Protein AF-A0A0G4ETQ2-F1 (afdb_monomer)

Solvent-accessible surface area (backbone atoms only — not comparable to full-atom values): 20042 Å² total; per-residue (Å²): 111,69,65,61,53,55,48,40,73,75,41,56,64,68,49,66,46,63,57,74,56,34,36,57,52,33,53,61,13,52,66,24,46,88,88,46,83,62,90,69,52,62,70,54,50,49,54,51,51,50,54,39,46,79,56,68,40,66,65,76,47,50,24,79,56,36,40,27,23,51,32,38,6,26,63,19,62,21,38,62,51,36,49,48,44,54,63,67,55,89,48,57,63,68,53,46,48,46,21,69,74,78,68,34,27,22,53,44,41,30,38,51,51,33,58,76,66,65,57,71,79,85,50,63,41,54,44,48,36,48,41,30,40,34,68,78,70,90,66,77,89,62,61,92,83,53,72,58,63,89,87,58,50,87,91,38,85,65,31,65,73,26,45,62,41,46,50,51,37,52,52,50,55,41,53,47,47,27,50,52,56,54,49,46,62,56,54,54,52,47,22,48,49,58,50,44,42,64,43,55,52,45,14,65,62,42,20,86,73,47,98,56,54,88,83,50,17,50,38,54,16,34,49,57,26,44,78,71,57,61,62,67,66,29,54,48,46,39,47,65,59,43,34,58,24,65,58,28,70,43,39,53,49,40,51,53,48,45,54,50,48,52,56,50,48,52,70,39,62,29,71,63,52,42,52,31,56,79,44,76,57,97,89,40,84,42,70,46,48,46,54,66,33,24,34,66,45,67,95,91,49,76,60,50,68,34,41,66,66,40,56,44,44,33,33,46,52,53,52,24,60,75,72,72,37,66,86,71,65,77,88,61,69,73,93,50,79,66,71,87,36,65,77,59,53,85,42,33,23,27,66,46,99,86,73,46,84,42,71,65,81,48,121

Foldseek 3Di:
DVVVVVVCVVPLVQLVDDDQQHGVLLVLLLQAALPDDDPDDLVRLLVVVVVSVVSPDDQLTAGNQGAGSLLSNLLSLPLSSVLNSLLPPDAPCSLQRAGNNPRHGSLRNNLLSCLLVVPDDPRSSNLLSLLSVHALDPQDPADPPFDFDPPDDSPDPCVCVTSVNSVSSLVNSLVSNLVSLQCVVVLLVVLLCVLCVQLQVQLVVQLVVDPDDNVQSQQVSLQVSLVVRDLVVSLCSLCVSSSSNVNDLLSVQSSLLSSQLSVVSSVDSHPCQQQADFDQDLNDTDTDGHQFKWFDDPPPDDTDTHDSLLSSLLSSVVVCVVRVRDDNQSPPPSVDDNPSSDDDLQRMFGQDPVRDTDHSPSD

pLDDT: mean 89.52, std 7.43, range [56.09, 97.19]

Sequence (363 aa):
MQIYRRILEKDRTLAMETSFGSNLAHQAARGGSLYETSVYSQSFINSYMTLLVDNGVDIAATDEIGETPLYCAALYRFPKVVDFLARHLTSADDINRASLYHNETPLGVAVSEAVYHEWEPPNPTIRTLLMAGADVPLLPTVDDDAEDDPHVDAGDDRYLRQPSALRRQRQLVLSEYREVLNDLPKPAMAALNAALAPHRSLAALLTPRLAVGPQEAPFFGWRIASYLFDTEAVNRTITDTLLPFRHTDMARRVCTAIEHFVKSALEASSNREVVGPMANVGGQMVRVPLQCFAVRGQEGGQPRLLGVREVVHKARLDEAARHGVEGVVKGFDDHLGNEDCQFEWQHLGYINKQGQFESLGIN

Nearest PDB structures (foldseek):
  6moj-assembly1_A-2  TM=8.396E-01  e=4.923E-03  synthetic construct
  5vhh-assembly1_G  TM=4.732E-01  e=3.251E-03  Homo sapiens
  9dp8-assembly1_A  TM=5.562E-01  e=1.633E-02  Homo sapiens
  8csl-assembly1_A  TM=3.260E-01  e=6.799E-03  Homo sapiens

InterPro domains:
  IPR002110 Ankyrin repeat [PF13637] (51-85)
  IPR036770 Ankyrin repeat-containing domain superfamily [G3DSA:1.25.40.20] (1-148)
  IPR036770 Ankyrin repeat-containing domain superfamily [SSF48403] (6-140)

Structure (mmCIF, N/CA/C/O backbone):
data_AF-A0A0G4ETQ2-F1
#
_entry.id   AF-A0A0G4ETQ2-F1
#
loop_
_atom_site.group_PDB
_atom_site.id
_atom_site.type_symbol
_atom_site.label_atom_id
_atom_site.label_alt_id
_atom_site.label_comp_id
_atom_site.label_asym_id
_atom_site.label_entity_id
_atom_site.label_seq_id
_atom_site.pdbx_PDB_ins_code
_atom_site.Cartn_x
_atom_site.Cartn_y
_atom_site.Cartn_z
_atom_site.occupancy
_atom_site.B_iso_or_equiv
_atom_site.auth_seq_id
_atom_site.auth_comp_id
_atom_site.auth_asym_id
_atom_site.auth_atom_id
_atom_site.pdbx_PDB_model_num
ATOM 1 N N . MET A 1 1 ? -9.184 16.493 -20.225 1.00 89.75 1 MET A N 1
ATOM 2 C CA . MET A 1 1 ? -10.017 15.267 -20.190 1.00 89.75 1 MET A CA 1
ATOM 3 C C . MET A 1 1 ? -11.156 15.236 -21.204 1.00 89.75 1 MET A C 1
ATOM 5 O O . MET A 1 1 ? -11.274 14.224 -21.877 1.00 89.75 1 MET A O 1
ATOM 9 N N . GLN A 1 2 ? -11.979 16.284 -21.356 1.00 88.56 2 GLN A N 1
ATOM 10 C CA . GLN A 1 2 ? -13.117 16.264 -22.301 1.00 88.56 2 GLN A CA 1
ATOM 11 C C . GLN A 1 2 ? -12.721 15.963 -23.757 1.00 88.56 2 GLN A C 1
ATOM 13 O O . GLN A 1 2 ? -13.447 15.260 -24.447 1.00 88.56 2 GLN A O 1
ATOM 18 N N . ILE A 1 3 ? -11.555 16.445 -24.200 1.00 91.50 3 ILE A N 1
ATOM 19 C CA . ILE A 1 3 ? -11.037 16.178 -25.549 1.00 91.50 3 ILE A CA 1
ATOM 20 C C . ILE A 1 3 ? -10.848 14.670 -25.774 1.00 91.50 3 ILE A C 1
ATOM 22 O O . ILE A 1 3 ? -11.406 14.137 -26.723 1.00 91.50 3 ILE A O 1
ATOM 26 N N . TYR A 1 4 ? -10.149 13.974 -24.870 1.00 90.19 4 TYR A N 1
ATOM 27 C CA . TYR A 1 4 ? -9.916 12.527 -24.974 1.00 90.19 4 TYR A CA 1
ATOM 28 C C . TYR A 1 4 ? -11.218 11.722 -24.975 1.00 90.19 4 TYR A C 1
ATOM 30 O O . TYR A 1 4 ? -11.386 10.838 -25.807 1.00 90.19 4 TYR A O 1
ATOM 38 N N . ARG A 1 5 ? -12.178 12.077 -24.106 1.00 91.88 5 ARG A N 1
ATOM 39 C CA . ARG A 1 5 ? -13.503 11.434 -24.098 1.00 91.88 5 ARG A CA 1
ATOM 40 C C . ARG A 1 5 ? -14.209 11.603 -25.437 1.00 91.88 5 ARG A C 1
ATOM 42 O O . ARG A 1 5 ? -14.657 10.623 -26.007 1.00 91.88 5 ARG A O 1
ATOM 49 N N . ARG A 1 6 ? -14.229 12.824 -25.976 1.00 92.44 6 ARG A N 1
ATOM 50 C CA . ARG A 1 6 ? -14.880 13.121 -27.256 1.00 92.44 6 ARG A CA 1
ATOM 51 C C . ARG A 1 6 ? -14.217 12.415 -28.442 1.00 92.44 6 ARG A C 1
ATOM 53 O O . ARG A 1 6 ? -14.903 12.095 -29.407 1.00 92.44 6 ARG A O 1
ATOM 60 N N . ILE A 1 7 ? -12.901 12.207 -28.396 1.00 91.44 7 ILE A N 1
ATOM 61 C CA . ILE A 1 7 ? -12.178 11.425 -29.409 1.00 91.44 7 ILE A CA 1
ATOM 62 C C . ILE A 1 7 ? -12.643 9.966 -29.355 1.00 91.44 7 ILE A C 1
ATOM 64 O O . ILE A 1 7 ? -13.091 9.449 -30.373 1.00 91.44 7 ILE A O 1
ATOM 68 N N . LEU A 1 8 ? -12.649 9.349 -28.170 1.00 90.62 8 LEU A N 1
ATOM 69 C CA . LEU A 1 8 ? -13.073 7.954 -28.010 1.00 90.62 8 LEU A CA 1
ATOM 70 C C . LEU A 1 8 ? -14.580 7.743 -28.221 1.00 90.62 8 LEU A C 1
ATOM 72 O O . LEU A 1 8 ? -14.993 6.691 -28.686 1.00 90.62 8 LEU A O 1
ATOM 76 N N . GLU A 1 9 ? -15.418 8.740 -27.936 1.00 90.62 9 GLU A N 1
ATOM 77 C CA . GLU A 1 9 ? -16.847 8.714 -28.285 1.00 90.62 9 GLU A CA 1
ATOM 78 C C . GLU A 1 9 ? -17.067 8.657 -29.799 1.00 90.62 9 GLU A C 1
ATOM 80 O O . GLU A 1 9 ? -18.021 8.029 -30.258 1.00 90.62 9 GLU A O 1
ATOM 85 N N . LYS A 1 10 ? -16.207 9.326 -30.576 1.00 92.81 10 LYS A N 1
ATOM 86 C CA . LYS A 1 10 ? -16.270 9.301 -32.041 1.00 92.81 10 LYS A CA 1
ATOM 87 C C . LYS A 1 10 ? -15.707 8.010 -32.615 1.00 92.81 10 LYS A C 1
ATOM 89 O O . LYS A 1 10 ? -16.261 7.504 -33.585 1.00 92.81 10 LYS A O 1
ATOM 94 N N . ASP A 1 11 ? -14.622 7.516 -32.034 1.00 90.94 11 ASP A N 1
ATOM 95 C CA . ASP A 1 11 ? -13.977 6.284 -32.457 1.00 90.94 11 ASP A CA 1
ATOM 96 C C . ASP A 1 11 ? -13.325 5.579 -31.262 1.00 90.94 11 ASP A C 1
ATOM 98 O O . ASP A 1 11 ? -12.270 5.981 -30.766 1.00 90.94 11 ASP A O 1
ATOM 102 N N . ARG A 1 12 ? -13.971 4.506 -30.793 1.00 87.94 12 ARG A N 1
ATOM 103 C CA . ARG A 1 12 ? -13.481 3.702 -29.665 1.00 87.94 12 ARG A CA 1
ATOM 104 C C . ARG A 1 12 ? -12.304 2.812 -30.050 1.00 87.94 12 ARG A C 1
ATOM 106 O O . ARG A 1 12 ? -11.577 2.386 -29.159 1.00 87.94 12 ARG A O 1
ATOM 113 N N . THR A 1 13 ? -12.105 2.532 -31.342 1.00 89.12 13 THR A N 1
ATOM 114 C CA . THR A 1 13 ? -11.012 1.658 -31.797 1.00 89.12 13 THR A CA 1
ATOM 115 C C . THR A 1 13 ? -9.648 2.298 -31.581 1.00 89.12 13 THR A C 1
ATOM 117 O O . THR A 1 13 ? -8.697 1.578 -31.296 1.00 89.12 13 THR A O 1
ATOM 120 N N . LEU A 1 14 ? -9.594 3.635 -31.542 1.00 88.44 14 LEU A N 1
ATOM 121 C CA . LEU A 1 14 ? -8.401 4.401 -31.180 1.00 88.44 14 LEU A CA 1
ATOM 122 C C . LEU A 1 14 ? -7.839 4.015 -29.806 1.00 88.44 14 LEU A C 1
ATOM 124 O O . LEU A 1 14 ? -6.632 4.067 -29.604 1.00 88.44 14 LEU A O 1
ATOM 128 N N . ALA A 1 15 ? -8.691 3.616 -28.851 1.00 86.56 15 ALA A N 1
ATOM 129 C CA . ALA A 1 15 ? -8.215 3.167 -27.543 1.00 86.56 15 ALA A CA 1
ATOM 130 C C . ALA A 1 15 ? -7.392 1.873 -27.640 1.00 86.56 15 ALA A C 1
ATOM 132 O O . ALA A 1 15 ? -6.471 1.668 -26.855 1.00 86.56 15 ALA A O 1
ATOM 133 N N . MET A 1 16 ? -7.727 1.019 -28.608 1.00 88.56 16 MET A N 1
ATOM 134 C CA . MET A 1 16 ? -7.155 -0.314 -28.792 1.00 88.56 16 MET A CA 1
ATOM 135 C C . MET A 1 16 ? -6.011 -0.335 -29.809 1.00 88.56 16 MET A C 1
ATOM 137 O O . MET A 1 16 ? -5.507 -1.411 -30.129 1.00 88.56 16 MET A O 1
ATOM 141 N N . GLU A 1 17 ? -5.605 0.824 -30.330 1.00 88.44 17 GLU A N 1
ATOM 142 C CA . GLU A 1 17 ? -4.466 0.914 -31.234 1.00 88.44 17 GLU A CA 1
ATOM 143 C C . GLU A 1 17 ? -3.178 0.486 -30.530 1.00 88.44 17 GLU A C 1
ATOM 145 O O . GLU A 1 17 ? -2.881 0.880 -29.396 1.00 88.44 17 GLU A O 1
ATOM 150 N N . THR A 1 18 ? -2.395 -0.323 -31.237 1.00 90.06 18 THR A N 1
ATOM 151 C CA . THR A 1 18 ? -1.074 -0.756 -30.803 1.00 90.06 18 THR A CA 1
ATOM 152 C C . THR A 1 18 ? -0.056 -0.514 -31.911 1.00 90.06 18 THR A C 1
ATOM 154 O O . THR A 1 18 ? -0.370 -0.573 -33.100 1.00 90.06 18 THR A O 1
ATOM 157 N N . SER A 1 19 ? 1.183 -0.230 -31.521 1.00 90.00 19 SER A N 1
ATOM 158 C CA . SER A 1 19 ? 2.325 -0.091 -32.425 1.00 90.00 19 SER A CA 1
ATOM 159 C C . SER A 1 19 ? 3.503 -0.847 -31.830 1.00 90.00 19 SER A C 1
ATOM 161 O O . SER A 1 19 ? 3.912 -0.537 -30.717 1.00 90.00 19 SER A O 1
ATOM 163 N N . PHE A 1 20 ? 4.053 -1.828 -32.547 1.00 87.75 20 PHE A N 1
ATOM 164 C CA . PHE A 1 20 ? 5.101 -2.723 -32.026 1.00 87.75 20 PHE A CA 1
ATOM 165 C C . PHE A 1 20 ? 4.717 -3.389 -30.689 1.00 87.75 20 PHE A C 1
ATOM 167 O O . PHE A 1 20 ? 5.490 -3.408 -29.735 1.00 87.75 20 PHE A O 1
ATOM 174 N N . GLY A 1 21 ? 3.457 -3.824 -30.559 1.00 88.06 21 GLY A N 1
ATOM 175 C CA . GLY A 1 21 ? 2.888 -4.340 -29.303 1.00 88.06 21 GLY A CA 1
ATOM 176 C C . GLY A 1 21 ? 2.612 -3.277 -28.225 1.00 88.06 21 GLY A C 1
ATOM 177 O O . GLY A 1 21 ? 1.858 -3.528 -27.290 1.00 88.06 21 GLY A O 1
ATOM 178 N N . SER A 1 22 ? 3.140 -2.061 -28.376 1.00 93.00 22 SER A N 1
ATOM 179 C CA . SER A 1 22 ? 2.944 -0.946 -27.450 1.00 93.00 22 SER A CA 1
ATOM 180 C C . SER A 1 22 ? 1.538 -0.360 -27.585 1.00 93.00 22 SER A C 1
ATOM 182 O O . SER A 1 22 ? 1.173 0.160 -28.639 1.00 93.00 22 SER A O 1
ATOM 184 N N . ASN A 1 23 ? 0.749 -0.428 -26.513 1.00 94.94 23 ASN A N 1
ATOM 185 C CA . ASN A 1 23 ? -0.592 0.165 -26.437 1.00 94.94 23 ASN A CA 1
ATOM 186 C C . ASN A 1 23 ? -0.582 1.569 -25.795 1.00 94.94 23 ASN A C 1
ATOM 188 O O . ASN A 1 23 ? 0.455 2.072 -25.356 1.00 94.94 23 ASN A O 1
ATOM 192 N N . LEU A 1 24 ? -1.750 2.208 -25.677 1.00 93.81 24 LEU A N 1
ATOM 193 C CA . LEU A 1 24 ? -1.851 3.554 -25.094 1.00 93.81 24 LEU A CA 1
ATOM 194 C C . LEU A 1 24 ? -1.396 3.660 -23.629 1.00 93.81 24 LEU A C 1
ATOM 196 O O . LEU A 1 24 ? -0.987 4.746 -23.216 1.00 93.81 24 LEU A O 1
ATOM 200 N N . ALA A 1 25 ? -1.428 2.577 -22.846 1.00 95.12 25 ALA A N 1
ATOM 201 C CA . ALA A 1 25 ? -0.888 2.586 -21.486 1.00 95.12 25 ALA A CA 1
ATOM 202 C C . ALA A 1 25 ? 0.646 2.692 -21.494 1.00 95.12 25 ALA A C 1
ATOM 204 O O . ALA A 1 25 ? 1.204 3.451 -20.703 1.00 95.12 25 ALA A O 1
ATOM 205 N N . HIS A 1 26 ? 1.325 2.027 -22.436 1.00 95.12 26 HIS A N 1
ATOM 206 C CA . HIS A 1 26 ? 2.767 2.205 -22.645 1.00 95.12 26 HIS A CA 1
ATOM 207 C C . HIS A 1 26 ? 3.086 3.646 -23.053 1.00 95.12 26 HIS A C 1
ATOM 209 O O . HIS A 1 26 ? 3.997 4.261 -22.509 1.00 95.12 26 HIS A O 1
ATOM 215 N N . GLN A 1 27 ? 2.306 4.228 -23.967 1.00 91.69 27 GLN A N 1
ATOM 216 C CA . GLN A 1 27 ? 2.513 5.618 -24.389 1.00 91.69 27 GLN A CA 1
ATOM 217 C C . GLN A 1 27 ? 2.303 6.604 -23.231 1.00 91.69 27 GLN A C 1
ATOM 219 O O . GLN A 1 27 ? 3.085 7.538 -23.057 1.00 91.69 27 GLN A O 1
ATOM 224 N N . ALA A 1 28 ? 1.293 6.369 -22.387 1.00 91.75 28 ALA A N 1
ATOM 225 C CA . ALA A 1 28 ? 1.076 7.153 -21.174 1.00 91.75 28 ALA A CA 1
ATOM 226 C C . ALA A 1 28 ? 2.264 7.051 -20.203 1.00 91.75 28 ALA A C 1
ATOM 228 O O . ALA A 1 28 ? 2.673 8.054 -19.619 1.00 91.75 28 ALA A O 1
ATOM 229 N N . ALA A 1 29 ? 2.833 5.852 -20.066 1.00 93.19 29 ALA A N 1
ATOM 230 C CA . ALA A 1 29 ? 3.997 5.577 -19.235 1.00 93.19 29 ALA A CA 1
ATOM 231 C C . ALA A 1 29 ? 5.283 6.246 -19.752 1.00 93.19 29 ALA A C 1
ATOM 233 O O . ALA A 1 29 ? 6.061 6.765 -18.954 1.00 93.19 29 ALA A O 1
ATOM 234 N N . ARG A 1 30 ? 5.463 6.312 -21.078 1.00 89.38 30 ARG A N 1
ATOM 235 C CA . ARG A 1 30 ? 6.589 6.986 -21.757 1.00 89.38 30 ARG A CA 1
ATOM 236 C C . ARG A 1 30 ? 6.450 8.511 -21.816 1.00 89.38 30 ARG A C 1
ATOM 238 O O . ARG A 1 30 ? 7.382 9.199 -22.207 1.00 89.38 30 ARG A O 1
ATOM 245 N N . GLY A 1 31 ? 5.299 9.058 -21.418 1.00 76.69 31 GLY A N 1
ATOM 246 C CA . GLY A 1 31 ? 5.046 10.503 -21.401 1.00 76.69 31 GLY A CA 1
ATOM 247 C C . GLY A 1 31 ? 5.819 11.283 -20.327 1.00 76.69 31 GLY A C 1
ATOM 248 O O . GLY A 1 31 ? 5.690 12.506 -20.262 1.00 76.69 31 GLY A O 1
ATOM 249 N N . GLY A 1 32 ? 6.579 10.601 -19.464 1.00 64.81 32 GLY A N 1
ATOM 250 C CA . GLY A 1 32 ? 7.547 11.229 -18.566 1.00 64.81 32 GLY A CA 1
ATOM 251 C C . GLY A 1 32 ? 8.808 11.643 -19.328 1.00 64.81 32 GLY A C 1
ATOM 252 O O . GLY A 1 32 ? 9.286 10.914 -20.190 1.00 64.81 32 GLY A O 1
ATOM 253 N N . SER A 1 33 ? 9.359 12.818 -19.023 1.00 63.81 33 SER A N 1
ATOM 254 C CA . SER A 1 33 ? 10.703 13.175 -19.483 1.00 63.81 33 SER A CA 1
ATOM 255 C C . SER A 1 33 ? 11.723 12.598 -18.503 1.00 63.81 33 SER A C 1
ATOM 257 O O . SER A 1 33 ? 11.573 12.787 -17.297 1.00 63.81 33 SER A O 1
ATOM 259 N N . LEU A 1 34 ? 12.796 11.971 -19.003 1.00 59.50 34 LEU A N 1
ATOM 260 C CA . LEU A 1 34 ? 13.938 11.547 -18.170 1.00 59.50 34 LEU A CA 1
ATOM 261 C C . LEU A 1 34 ? 14.553 12.731 -17.392 1.00 59.50 34 LEU A C 1
ATOM 263 O O . LEU A 1 34 ? 15.130 12.547 -16.318 1.00 59.50 34 LEU A O 1
ATOM 267 N N . TYR A 1 35 ? 14.372 13.953 -17.911 1.00 58.75 35 TYR A N 1
ATOM 268 C CA . TYR A 1 35 ? 15.011 15.179 -17.434 1.00 58.75 35 TYR A CA 1
ATOM 269 C C . TYR A 1 35 ? 14.041 16.213 -16.840 1.00 58.75 35 TYR A C 1
ATOM 271 O O . TYR A 1 35 ? 14.496 17.235 -16.330 1.00 58.75 35 TYR A O 1
ATOM 279 N N . GLU A 1 36 ? 12.721 15.991 -16.884 1.00 58.97 36 GLU A N 1
ATOM 280 C CA . GLU A 1 36 ? 11.742 16.972 -16.397 1.00 58.97 36 GLU A CA 1
ATOM 281 C C . GLU A 1 36 ? 10.570 16.323 -15.650 1.00 58.97 36 GLU A C 1
ATOM 283 O O . GLU A 1 36 ? 9.985 15.328 -16.080 1.00 58.97 36 GLU A O 1
ATOM 288 N N . THR A 1 37 ? 10.200 16.926 -14.517 1.00 58.41 37 THR A N 1
ATOM 289 C CA . THR A 1 37 ? 9.057 16.487 -13.710 1.00 58.41 37 THR A CA 1
ATOM 290 C C . THR A 1 37 ? 7.777 16.559 -14.540 1.00 58.41 37 THR A C 1
ATOM 292 O O . THR A 1 37 ? 7.421 17.619 -15.049 1.00 58.41 37 THR A O 1
ATOM 295 N N . SER A 1 38 ? 7.043 15.446 -14.628 1.00 68.00 38 SER A N 1
ATOM 296 C CA . SER A 1 38 ? 5.778 15.385 -15.365 1.00 68.00 38 SER A CA 1
ATOM 297 C C . SER A 1 38 ? 4.816 16.522 -14.993 1.00 68.00 38 SER A C 1
ATOM 299 O O . SER A 1 38 ? 4.373 16.639 -13.841 1.00 68.00 38 SER A O 1
ATOM 301 N N . VAL A 1 39 ? 4.433 17.301 -16.009 1.00 78.69 39 VAL A N 1
ATOM 302 C CA . VAL A 1 39 ? 3.499 18.438 -15.928 1.00 78.69 39 VAL A CA 1
ATOM 303 C C . VAL A 1 39 ? 2.059 18.031 -15.586 1.00 78.69 39 VAL A C 1
ATOM 305 O O . VAL A 1 39 ? 1.224 18.879 -15.268 1.00 78.69 39 VAL A O 1
ATOM 308 N N . TYR A 1 40 ? 1.735 16.736 -15.628 1.00 86.62 40 TYR A N 1
ATOM 309 C CA . TYR A 1 40 ? 0.379 16.238 -15.398 1.00 86.62 40 TYR A CA 1
ATOM 310 C C . TYR A 1 40 ? 0.089 16.014 -13.912 1.00 86.62 40 TYR A C 1
ATOM 312 O O . TYR A 1 40 ? 0.879 15.406 -13.194 1.00 86.62 40 TYR A O 1
ATOM 320 N N . SER A 1 41 ? -1.071 16.454 -13.417 1.00 90.88 41 SER A N 1
ATOM 321 C CA . SER A 1 41 ? -1.498 16.173 -12.037 1.00 90.88 41 SER A CA 1
ATOM 322 C C . SER A 1 41 ? -1.882 14.697 -11.845 1.00 90.88 41 SER A C 1
ATOM 324 O O . SER A 1 41 ? -2.287 14.028 -12.796 1.00 90.88 41 SER A O 1
ATOM 326 N N . GLN A 1 42 ? -1.825 14.185 -10.606 1.00 91.31 42 GLN A N 1
ATOM 327 C CA . GLN A 1 42 ? -2.261 12.808 -10.305 1.00 91.31 42 GLN A CA 1
ATOM 328 C C . GLN A 1 42 ? -3.722 12.574 -10.716 1.00 91.31 42 GLN A C 1
ATOM 330 O O . GLN A 1 42 ? -4.057 11.540 -11.279 1.00 91.31 42 GLN A O 1
ATOM 335 N N . SER A 1 43 ? -4.595 13.560 -10.482 1.00 93.56 43 SER A N 1
ATOM 336 C CA . SER A 1 43 ? -6.010 13.485 -10.865 1.00 93.56 43 SER A CA 1
ATOM 337 C C . SER A 1 43 ? -6.194 13.345 -12.379 1.00 93.56 43 SER A C 1
ATOM 339 O O . SER A 1 43 ? -7.045 12.572 -12.825 1.00 93.56 43 SER A O 1
ATOM 341 N N . PHE A 1 44 ? -5.377 14.049 -13.171 1.00 93.19 44 PHE A N 1
ATOM 342 C CA . PHE A 1 44 ? -5.395 13.903 -14.621 1.00 93.19 44 PHE A CA 1
ATOM 343 C C . PHE A 1 44 ? -4.943 12.504 -15.043 1.00 93.19 44 PHE A C 1
ATOM 345 O O . PHE A 1 44 ? -5.657 11.869 -15.812 1.00 93.19 44 PHE A O 1
ATOM 352 N N . ILE A 1 45 ? -3.816 12.013 -14.513 1.00 94.00 45 ILE A N 1
ATOM 353 C CA . ILE A 1 45 ? -3.295 10.677 -14.842 1.00 94.00 45 ILE A CA 1
ATOM 354 C C . ILE A 1 45 ? -4.299 9.592 -14.471 1.00 94.00 45 ILE A C 1
ATOM 356 O O . ILE A 1 45 ? -4.624 8.771 -15.321 1.00 94.00 45 ILE A O 1
ATOM 360 N N . ASN A 1 46 ? -4.881 9.654 -13.272 1.00 94.88 46 ASN A N 1
ATOM 361 C CA . ASN A 1 46 ? -5.944 8.736 -12.871 1.00 94.88 46 ASN A CA 1
ATOM 362 C C . ASN A 1 46 ? -7.117 8.795 -13.859 1.00 94.88 46 ASN A C 1
ATOM 364 O O . ASN A 1 46 ? -7.539 7.770 -14.371 1.00 94.88 46 ASN A O 1
ATOM 368 N N . SER A 1 47 ? -7.607 9.994 -14.190 1.00 95.50 47 SER A N 1
ATOM 369 C CA . SER A 1 47 ? -8.742 10.147 -15.111 1.00 95.50 47 SER A CA 1
ATOM 370 C C . SER A 1 47 ? -8.446 9.632 -16.520 1.00 95.50 47 SER A C 1
ATOM 372 O O . SER A 1 47 ? -9.346 9.121 -17.184 1.00 95.50 47 SER A O 1
ATOM 374 N N . TYR A 1 48 ? -7.219 9.827 -17.001 1.00 94.25 48 TYR A N 1
ATOM 375 C CA . TYR A 1 48 ? -6.790 9.389 -18.322 1.00 94.25 48 TYR A CA 1
ATOM 376 C C . TYR A 1 48 ? -6.614 7.874 -18.370 1.00 94.25 48 TYR A C 1
ATOM 378 O O . TYR A 1 48 ? -7.206 7.228 -19.226 1.00 94.25 48 TYR A O 1
ATOM 386 N N . MET A 1 49 ? -5.891 7.296 -17.413 1.00 95.81 49 MET A N 1
ATOM 387 C CA . MET A 1 49 ? -5.678 5.853 -17.349 1.00 95.81 49 MET A CA 1
ATOM 388 C C . MET A 1 49 ? -6.983 5.090 -17.086 1.00 95.81 49 MET A C 1
ATOM 390 O O . MET A 1 49 ? -7.228 4.086 -17.745 1.00 95.81 49 MET A O 1
ATOM 394 N N . THR A 1 50 ? -7.875 5.594 -16.221 1.00 96.50 50 THR A N 1
ATOM 395 C CA . THR A 1 50 ? -9.225 5.023 -16.054 1.00 96.50 50 THR A CA 1
ATOM 396 C C . THR A 1 50 ? -10.000 5.049 -17.367 1.00 96.50 50 THR A C 1
ATOM 398 O O . THR A 1 50 ? -10.593 4.045 -17.734 1.00 96.50 50 THR A O 1
ATOM 401 N N . LEU A 1 51 ? -9.946 6.151 -18.126 1.00 95.25 51 LEU A N 1
ATOM 402 C CA . LEU A 1 51 ? -10.595 6.218 -19.438 1.00 95.25 51 LEU A CA 1
ATOM 403 C C . LEU A 1 51 ? -10.052 5.157 -20.412 1.00 95.25 51 LEU A C 1
ATOM 405 O O . LEU A 1 51 ? -10.830 4.617 -21.196 1.00 95.25 51 LEU A O 1
ATOM 409 N N . LEU A 1 52 ? -8.749 4.863 -20.379 1.00 94.44 52 LEU A N 1
ATOM 410 C CA . LEU A 1 52 ? -8.149 3.807 -21.200 1.00 94.44 52 LEU A CA 1
ATOM 411 C C . LEU A 1 52 ? -8.643 2.417 -20.776 1.00 94.44 52 LEU A C 1
ATOM 413 O O . LEU A 1 52 ? -9.122 1.657 -21.617 1.00 94.44 52 LEU A O 1
ATOM 417 N N . VAL A 1 53 ? -8.591 2.114 -19.476 1.00 95.12 53 VAL A N 1
ATOM 418 C CA . VAL A 1 53 ? -9.065 0.838 -18.911 1.00 95.12 53 VAL A CA 1
ATOM 419 C C . VAL A 1 53 ? -10.552 0.619 -19.213 1.00 95.12 53 VAL A C 1
ATOM 421 O O . VAL A 1 53 ? -10.930 -0.451 -19.681 1.00 95.12 53 VAL A O 1
ATOM 424 N N . ASP A 1 54 ? -11.387 1.652 -19.057 1.00 94.12 54 ASP A N 1
ATOM 425 C CA . ASP A 1 54 ? -12.826 1.611 -19.364 1.00 94.12 54 ASP A CA 1
ATOM 426 C C . ASP A 1 54 ? -13.121 1.320 -20.848 1.00 94.12 54 ASP A C 1
ATOM 428 O O . ASP A 1 54 ? -14.230 0.910 -21.199 1.00 94.12 54 ASP A O 1
ATOM 432 N N . ASN A 1 55 ? -12.150 1.552 -21.737 1.00 93.44 55 ASN A N 1
ATOM 433 C CA . ASN A 1 55 ? -12.245 1.226 -23.161 1.00 93.44 55 ASN A CA 1
ATOM 434 C C . ASN A 1 55 ? -11.459 -0.041 -23.542 1.00 93.44 55 ASN A C 1
ATOM 436 O O . ASN A 1 55 ? -11.293 -0.303 -24.729 1.00 93.44 55 ASN A O 1
ATOM 440 N N . GLY A 1 56 ? -11.046 -0.852 -22.562 1.00 92.56 56 GLY A N 1
ATOM 441 C CA . GLY A 1 56 ? -10.489 -2.189 -22.781 1.00 92.56 56 GLY A CA 1
ATOM 442 C C . GLY A 1 56 ? -8.973 -2.246 -22.953 1.00 92.56 56 GLY A C 1
ATOM 443 O O . GLY A 1 56 ? -8.460 -3.299 -23.326 1.00 92.56 56 GLY A O 1
ATOM 444 N N . VAL A 1 57 ? -8.250 -1.155 -22.682 1.00 95.12 57 VAL A N 1
ATOM 445 C CA . VAL A 1 57 ? -6.782 -1.170 -22.728 1.00 95.12 57 VAL A CA 1
ATOM 446 C C . VAL A 1 57 ? -6.239 -2.094 -21.644 1.00 95.12 57 VAL A C 1
ATOM 448 O O . VAL A 1 57 ? -6.472 -1.877 -20.455 1.00 95.12 57 VAL A O 1
ATOM 451 N N . ASP A 1 58 ? -5.467 -3.091 -22.066 1.00 94.44 58 ASP A N 1
ATOM 452 C CA . ASP A 1 58 ? -4.756 -3.986 -21.162 1.00 94.44 58 ASP A CA 1
ATOM 453 C C . ASP A 1 58 ? -3.513 -3.291 -20.583 1.00 94.44 58 ASP A C 1
ATOM 455 O O . ASP A 1 58 ? -2.517 -3.055 -21.268 1.00 94.44 58 ASP A O 1
ATOM 459 N N . ILE A 1 59 ? -3.575 -2.944 -19.300 1.00 96.06 59 ILE A N 1
ATOM 460 C CA . ILE A 1 59 ? -2.482 -2.278 -18.579 1.00 96.06 59 ILE A CA 1
ATOM 461 C C . ILE A 1 59 ? -1.364 -3.236 -18.133 1.00 96.06 59 ILE A C 1
ATOM 463 O O . ILE A 1 59 ? -0.349 -2.764 -17.622 1.00 96.06 59 ILE A O 1
ATOM 467 N N . ALA A 1 60 ? -1.543 -4.548 -18.315 1.00 96.00 60 ALA A N 1
ATOM 468 C CA . ALA A 1 60 ? -0.558 -5.587 -18.011 1.00 96.00 60 ALA A CA 1
ATOM 469 C C . ALA A 1 60 ? 0.115 -6.167 -19.271 1.00 96.00 60 ALA A C 1
ATOM 471 O O . ALA A 1 60 ? 1.048 -6.965 -19.148 1.00 96.00 60 ALA A O 1
ATOM 472 N N . ALA A 1 61 ? -0.340 -5.769 -20.465 1.00 95.06 61 ALA A N 1
ATOM 473 C CA . ALA A 1 61 ? 0.217 -6.215 -21.738 1.00 95.06 61 ALA A CA 1
ATOM 474 C C . ALA A 1 61 ? 1.716 -5.913 -21.850 1.00 95.06 61 ALA A C 1
ATOM 476 O O . ALA A 1 61 ? 2.202 -4.934 -21.289 1.00 95.06 61 ALA A O 1
ATOM 477 N N . THR A 1 62 ? 2.425 -6.723 -22.630 1.00 95.12 62 THR A N 1
ATOM 478 C CA . THR A 1 62 ? 3.823 -6.482 -22.995 1.00 95.12 62 THR A CA 1
ATOM 479 C C . THR A 1 62 ? 3.934 -6.032 -24.446 1.00 95.12 62 THR A C 1
ATOM 481 O O . THR A 1 62 ? 3.216 -6.553 -25.304 1.00 95.12 62 THR A O 1
ATOM 484 N N . ASP A 1 63 ? 4.862 -5.127 -24.738 1.00 94.19 63 ASP A N 1
ATOM 485 C CA . ASP A 1 63 ? 5.242 -4.807 -26.114 1.00 94.19 63 ASP A CA 1
ATOM 486 C C . ASP A 1 63 ? 6.179 -5.870 -26.739 1.00 94.19 63 ASP A C 1
ATOM 488 O O . ASP A 1 63 ? 6.432 -6.925 -26.149 1.00 94.19 63 ASP A O 1
ATOM 492 N N . GLU A 1 64 ? 6.667 -5.636 -27.964 1.00 92.69 64 GLU A N 1
ATOM 493 C CA . GLU A 1 64 ? 7.508 -6.600 -28.703 1.00 92.69 64 GLU A CA 1
ATOM 494 C C . GLU A 1 64 ? 8.846 -6.943 -28.025 1.00 92.69 64 GLU A C 1
ATOM 496 O O . GLU A 1 64 ? 9.420 -7.994 -28.318 1.00 92.69 64 GLU A O 1
ATOM 501 N N . ILE A 1 65 ? 9.336 -6.102 -27.109 1.00 90.69 65 ILE A N 1
ATOM 502 C CA . ILE A 1 65 ? 10.556 -6.355 -26.324 1.00 90.69 65 ILE A CA 1
ATOM 503 C C . ILE A 1 65 ? 10.242 -6.794 -24.886 1.00 90.69 65 ILE A C 1
ATOM 505 O O . ILE A 1 65 ? 11.136 -6.894 -24.040 1.00 90.69 65 ILE A O 1
ATOM 509 N N . GLY A 1 66 ? 8.976 -7.117 -24.612 1.00 92.38 66 GLY A N 1
ATOM 510 C CA . GLY A 1 66 ? 8.535 -7.635 -23.326 1.00 92.38 66 GLY A CA 1
ATOM 511 C C . GLY A 1 66 ? 8.368 -6.569 -22.246 1.00 92.38 66 GLY A C 1
ATOM 512 O O . GLY A 1 66 ? 8.251 -6.925 -21.076 1.00 92.38 66 GLY A O 1
ATOM 513 N N . GLU A 1 67 ? 8.391 -5.281 -22.589 1.00 94.75 67 GLU A N 1
ATOM 514 C CA . GLU A 1 67 ? 8.179 -4.215 -21.611 1.00 94.75 67 GLU A CA 1
ATOM 515 C C . GLU A 1 67 ? 6.695 -4.092 -21.293 1.00 94.75 67 GLU A C 1
ATOM 517 O O . GLU A 1 67 ? 5.868 -4.057 -22.197 1.00 94.75 67 GLU A O 1
ATOM 522 N N . THR A 1 68 ? 6.351 -4.000 -20.009 1.00 96.62 68 THR A N 1
ATOM 523 C CA . THR A 1 68 ? 4.998 -3.638 -19.569 1.00 96.62 68 THR A CA 1
ATOM 524 C C . THR A 1 68 ? 4.862 -2.115 -19.450 1.00 96.62 68 THR A C 1
ATOM 526 O O . THR A 1 68 ? 5.868 -1.414 -19.291 1.00 96.62 68 THR A O 1
ATOM 529 N N . PRO A 1 69 ? 3.635 -1.557 -19.393 1.00 96.88 69 PRO A N 1
ATOM 530 C CA . PRO A 1 69 ? 3.440 -0.149 -19.056 1.00 96.88 69 PRO A CA 1
ATOM 531 C C . PRO A 1 69 ? 4.099 0.244 -17.730 1.00 96.88 69 PRO A C 1
ATOM 533 O O . PRO A 1 69 ? 4.590 1.363 -17.598 1.00 96.88 69 PRO A O 1
ATOM 536 N N . LEU A 1 70 ? 4.138 -0.672 -16.753 1.00 97.19 70 LEU A N 1
ATOM 537 C CA . LEU A 1 70 ? 4.788 -0.434 -15.466 1.00 97.19 70 LEU A CA 1
ATOM 538 C C . LEU A 1 70 ? 6.308 -0.334 -15.617 1.00 97.19 70 LEU A C 1
ATOM 540 O O . LEU A 1 70 ? 6.903 0.584 -15.054 1.00 97.19 70 LEU A O 1
ATOM 544 N N . TYR A 1 71 ? 6.915 -1.222 -16.412 1.00 95.88 71 TYR A N 1
ATOM 545 C CA . TYR A 1 71 ? 8.337 -1.157 -16.747 1.00 95.88 71 TYR A CA 1
ATOM 546 C C . TYR A 1 71 ? 8.686 0.174 -17.421 1.00 95.88 71 TYR A C 1
ATOM 548 O O . TYR A 1 71 ? 9.571 0.885 -16.948 1.00 95.88 71 TYR A O 1
ATOM 556 N N . CYS A 1 72 ? 7.940 0.577 -18.459 1.00 94.56 72 CYS A N 1
ATOM 557 C CA . CYS A 1 72 ? 8.171 1.867 -19.111 1.00 94.56 72 CYS A CA 1
ATOM 558 C C . CYS A 1 72 ? 8.014 3.031 -18.116 1.00 94.56 72 CYS A C 1
ATOM 560 O O . CYS A 1 72 ? 8.832 3.943 -18.095 1.00 94.56 72 CYS A O 1
ATOM 562 N N . ALA A 1 73 ? 6.990 3.017 -17.258 1.00 94.94 73 ALA A N 1
ATOM 563 C CA . ALA A 1 73 ? 6.767 4.102 -16.301 1.00 94.94 73 ALA A CA 1
ATOM 564 C C . ALA A 1 73 ? 7.902 4.196 -15.269 1.00 94.94 73 ALA A C 1
ATOM 566 O O . ALA A 1 73 ? 8.218 5.292 -14.805 1.00 94.94 73 ALA A O 1
ATOM 567 N N . ALA A 1 74 ? 8.514 3.064 -14.922 1.00 94.50 74 ALA A N 1
ATOM 568 C CA . ALA A 1 74 ? 9.675 3.006 -14.051 1.00 94.50 74 ALA A CA 1
ATOM 569 C C . ALA A 1 74 ? 10.927 3.587 -14.730 1.00 94.50 74 ALA A C 1
ATOM 571 O O . ALA A 1 74 ? 11.534 4.507 -14.177 1.00 94.50 74 ALA A O 1
ATOM 572 N N . LEU A 1 75 ? 11.229 3.130 -15.952 1.00 91.94 75 LEU A N 1
ATOM 573 C CA . LEU A 1 75 ? 12.332 3.611 -16.795 1.00 91.94 75 LEU A CA 1
ATOM 574 C C . LEU A 1 75 ? 12.253 5.131 -17.025 1.00 91.94 75 LEU A C 1
ATOM 576 O O . LEU A 1 75 ? 13.207 5.860 -16.781 1.00 91.94 75 LEU A O 1
ATOM 580 N N . TYR A 1 76 ? 11.078 5.644 -17.402 1.00 90.06 76 TYR A N 1
ATOM 581 C CA . TYR A 1 76 ? 10.857 7.074 -17.666 1.00 90.06 76 TYR A CA 1
ATOM 582 C C . TYR A 1 76 ? 10.497 7.895 -16.415 1.00 90.06 76 TYR A C 1
ATOM 584 O O . TYR A 1 76 ? 10.054 9.041 -16.526 1.00 90.06 76 TYR A O 1
ATOM 592 N N . ARG A 1 77 ? 10.683 7.330 -15.213 1.00 89.62 77 ARG A N 1
ATOM 593 C CA . ARG A 1 77 ? 10.493 7.995 -13.911 1.00 89.62 77 ARG A CA 1
ATOM 594 C C . ARG A 1 77 ? 9.141 8.682 -13.735 1.00 89.62 77 ARG A C 1
ATOM 596 O O . ARG A 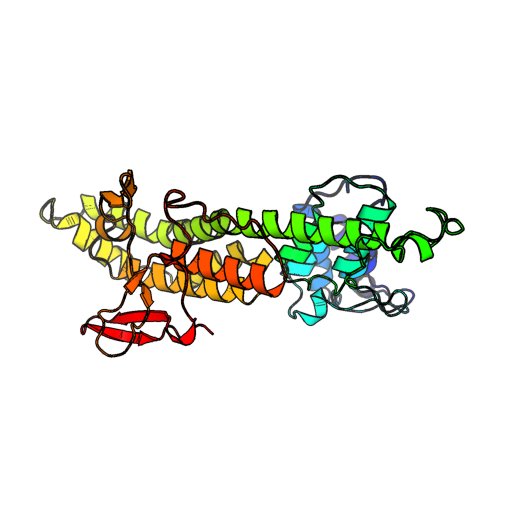1 77 ? 9.054 9.837 -13.302 1.00 89.62 77 ARG A O 1
ATOM 603 N N . PHE A 1 78 ? 8.064 7.983 -14.045 1.00 91.00 78 PHE A N 1
ATOM 604 C CA . PHE A 1 78 ? 6.729 8.551 -13.983 1.00 91.00 78 PHE A CA 1
ATOM 605 C C . PHE A 1 78 ? 5.932 8.007 -12.784 1.00 91.00 78 PHE A C 1
ATOM 607 O O . PHE A 1 78 ? 4.989 7.231 -12.967 1.00 91.00 78 PHE A O 1
ATOM 614 N N . PRO A 1 79 ? 6.217 8.458 -11.542 1.00 91.19 79 PRO A N 1
ATOM 615 C CA . PRO A 1 79 ? 5.655 7.864 -10.328 1.00 91.19 79 PRO A CA 1
ATOM 616 C C . PRO A 1 79 ? 4.127 7.928 -10.278 1.00 91.19 79 PRO A C 1
ATOM 618 O O . PRO A 1 79 ? 3.492 7.061 -9.699 1.00 91.19 79 PRO A O 1
ATOM 621 N N . LYS A 1 80 ? 3.508 8.922 -10.928 1.00 93.00 80 LYS A N 1
ATOM 622 C CA . LYS A 1 80 ? 2.044 9.061 -10.988 1.00 93.00 80 LYS A CA 1
ATOM 623 C C . LYS A 1 80 ? 1.381 7.950 -11.807 1.00 93.00 80 LYS A C 1
ATOM 625 O O . LYS A 1 80 ? 0.276 7.528 -11.468 1.00 93.00 80 LYS A O 1
ATOM 630 N N . VAL A 1 81 ? 2.034 7.505 -12.885 1.00 95.00 81 VAL A N 1
ATOM 631 C CA . VAL A 1 81 ? 1.571 6.374 -13.704 1.00 95.00 81 VAL A CA 1
ATOM 632 C C . VAL A 1 81 ? 1.884 5.064 -12.989 1.00 95.00 81 VAL A C 1
ATOM 634 O O . VAL A 1 81 ? 1.004 4.215 -12.915 1.00 95.00 81 VAL A O 1
ATOM 637 N N . VAL A 1 82 ? 3.070 4.938 -12.380 1.00 95.38 82 VAL A N 1
ATOM 638 C CA . VAL A 1 82 ? 3.429 3.790 -11.525 1.00 95.38 82 VAL A CA 1
ATOM 639 C C . VAL A 1 82 ? 2.406 3.597 -10.405 1.00 95.38 82 VAL A C 1
ATOM 641 O O 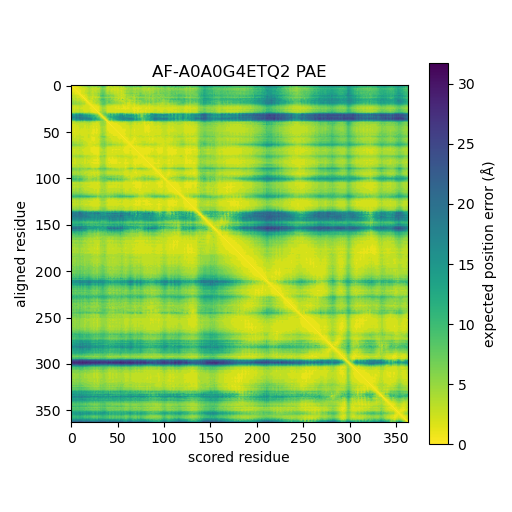. VAL A 1 82 ? 1.900 2.496 -10.233 1.00 95.38 82 VAL A O 1
ATOM 644 N N . ASP A 1 83 ? 2.030 4.666 -9.700 1.00 94.25 83 ASP A N 1
ATOM 645 C CA . ASP A 1 83 ? 1.023 4.639 -8.635 1.00 94.25 83 ASP A CA 1
ATOM 646 C C . ASP A 1 83 ? -0.356 4.205 -9.150 1.00 94.25 83 ASP A C 1
ATOM 648 O O . ASP A 1 83 ? -1.034 3.398 -8.515 1.00 94.25 83 ASP A O 1
ATOM 652 N N . PHE A 1 84 ? -0.780 4.695 -10.320 1.00 95.62 84 PHE A N 1
ATOM 653 C CA . PHE A 1 84 ? -2.021 4.221 -10.927 1.00 95.62 84 PHE A CA 1
ATOM 654 C C . PHE A 1 84 ? -1.936 2.724 -11.249 1.00 95.62 84 PHE A C 1
ATOM 656 O O . PHE A 1 84 ? -2.820 1.967 -10.851 1.00 95.62 84 PHE A O 1
ATOM 663 N N . LEU A 1 85 ? -0.884 2.298 -11.948 1.00 95.94 85 LEU A N 1
ATOM 664 C CA . LEU A 1 85 ? -0.708 0.915 -12.383 1.00 95.94 85 LEU A CA 1
ATOM 665 C C . LEU A 1 85 ? -0.633 -0.036 -11.185 1.00 95.94 85 LEU A C 1
ATOM 667 O O . LEU A 1 85 ? -1.404 -0.985 -11.132 1.00 95.94 85 LEU A O 1
ATOM 671 N N . ALA A 1 86 ? 0.184 0.262 -10.174 1.00 93.56 86 ALA A N 1
ATOM 672 C CA . ALA A 1 86 ? 0.307 -0.534 -8.952 1.00 93.56 86 ALA A CA 1
ATOM 673 C C . ALA A 1 86 ? -1.041 -0.777 -8.251 1.00 93.56 86 ALA A C 1
ATOM 675 O O . ALA A 1 86 ? -1.324 -1.883 -7.783 1.00 93.56 86 ALA A O 1
ATOM 676 N N . ARG A 1 87 ? -1.907 0.245 -8.219 1.00 91.50 87 ARG A N 1
ATOM 677 C CA . ARG A 1 87 ? -3.245 0.149 -7.619 1.00 91.50 87 ARG A CA 1
ATOM 678 C C . ARG A 1 87 ? -4.212 -0.713 -8.440 1.00 91.50 87 ARG A C 1
ATOM 680 O O . ARG A 1 87 ? -5.087 -1.338 -7.845 1.00 91.50 87 ARG A O 1
ATOM 687 N N . HIS A 1 88 ? -4.054 -0.777 -9.763 1.00 93.31 88 HIS A N 1
ATOM 688 C CA . HIS A 1 88 ? -5.002 -1.442 -10.672 1.00 93.31 88 HIS A CA 1
ATOM 689 C C . HIS A 1 88 ? -4.537 -2.814 -11.185 1.00 93.31 88 HIS A C 1
ATOM 691 O O . HIS A 1 88 ? -5.380 -3.629 -11.551 1.00 93.31 88 HIS A O 1
ATOM 697 N N . LEU A 1 89 ? -3.235 -3.102 -11.183 1.00 93.62 89 LEU A N 1
ATOM 698 C CA . LEU A 1 89 ? -2.693 -4.420 -11.516 1.00 93.62 89 LEU A CA 1
ATOM 699 C C . LEU A 1 89 ? -3.099 -5.438 -10.453 1.00 93.62 89 LEU A C 1
ATOM 701 O O . LEU A 1 89 ? -3.071 -5.143 -9.259 1.00 93.62 89 LEU A O 1
ATOM 705 N N . THR A 1 90 ? -3.530 -6.628 -10.861 1.00 86.69 90 THR A N 1
ATOM 706 C CA . THR A 1 90 ? -4.178 -7.585 -9.950 1.00 86.69 90 THR A CA 1
ATOM 707 C C . THR A 1 90 ? -3.240 -8.642 -9.385 1.00 86.69 90 THR A C 1
ATOM 709 O O . THR A 1 90 ? -3.597 -9.235 -8.369 1.00 86.69 90 THR A O 1
ATOM 712 N N . SER A 1 91 ? -2.077 -8.868 -10.003 1.00 88.88 91 SER A N 1
ATOM 713 C CA . SER A 1 91 ? -1.102 -9.875 -9.574 1.00 88.88 91 SER A CA 1
ATOM 714 C C . SER A 1 91 ? 0.234 -9.254 -9.165 1.00 88.88 91 SER A C 1
ATOM 716 O O . SER A 1 91 ? 0.693 -8.296 -9.785 1.00 88.88 91 SER A O 1
ATOM 718 N N . ALA A 1 92 ? 0.902 -9.865 -8.182 1.00 87.81 92 ALA A N 1
ATOM 719 C CA . ALA A 1 92 ? 2.298 -9.570 -7.856 1.00 87.81 92 ALA A CA 1
ATOM 720 C C . ALA A 1 92 ? 3.235 -9.855 -9.048 1.00 87.81 92 ALA A C 1
ATOM 722 O O . ALA A 1 92 ? 4.217 -9.140 -9.248 1.00 87.81 92 ALA A O 1
ATOM 723 N N . ASP A 1 93 ? 2.891 -10.831 -9.897 1.00 91.00 93 ASP A N 1
ATOM 724 C CA . ASP A 1 93 ? 3.650 -11.127 -11.117 1.00 91.00 93 ASP A CA 1
ATOM 725 C C . ASP A 1 93 ? 3.650 -9.947 -12.093 1.00 91.00 93 ASP A C 1
ATOM 727 O O . ASP A 1 93 ? 4.615 -9.764 -12.826 1.00 91.00 93 ASP A O 1
ATOM 731 N N . ASP A 1 94 ? 2.588 -9.135 -12.113 1.00 92.81 94 ASP A N 1
ATOM 732 C CA . ASP A 1 94 ? 2.512 -7.965 -12.991 1.00 92.81 94 ASP A CA 1
ATOM 733 C C . ASP A 1 94 ? 3.405 -6.823 -12.486 1.00 92.81 94 ASP A C 1
ATOM 735 O O . ASP A 1 94 ? 3.940 -6.058 -13.288 1.00 92.81 94 ASP A O 1
ATOM 739 N N . ILE A 1 95 ? 3.598 -6.730 -11.165 1.00 93.94 95 ILE A N 1
ATOM 740 C CA . ILE A 1 95 ? 4.506 -5.762 -10.534 1.00 93.94 95 ILE A CA 1
ATOM 741 C C . ILE A 1 95 ? 5.968 -6.119 -10.823 1.00 93.94 95 ILE A C 1
ATOM 743 O O . ILE A 1 95 ? 6.790 -5.235 -11.065 1.00 93.94 95 ILE A O 1
ATOM 747 N N . ASN A 1 96 ? 6.275 -7.417 -10.833 1.00 93.19 96 ASN A N 1
ATOM 748 C CA . ASN A 1 96 ? 7.635 -7.946 -10.938 1.00 93.19 96 ASN A CA 1
ATOM 749 C C . ASN A 1 96 ? 8.006 -8.457 -12.337 1.00 93.19 96 ASN A C 1
ATOM 751 O O . ASN A 1 96 ? 9.090 -9.013 -12.517 1.00 93.19 96 ASN A O 1
ATOM 755 N N . ARG A 1 97 ? 7.143 -8.273 -13.343 1.00 92.69 97 ARG A N 1
ATOM 756 C CA . ARG A 1 97 ? 7.396 -8.772 -14.700 1.00 92.69 97 ARG A CA 1
ATOM 757 C C . ARG A 1 97 ? 8.616 -8.093 -15.317 1.00 92.69 97 ARG A C 1
ATOM 759 O O . ARG A 1 97 ? 8.584 -6.899 -15.609 1.00 92.69 97 ARG A O 1
ATOM 766 N N . ALA A 1 98 ? 9.672 -8.871 -15.530 1.00 91.50 98 ALA A N 1
ATOM 767 C CA . ALA A 1 98 ? 10.899 -8.388 -16.140 1.00 91.50 98 ALA A CA 1
ATOM 768 C C . ALA A 1 98 ? 10.748 -8.155 -17.651 1.00 91.50 98 ALA A C 1
ATOM 770 O O . ALA A 1 98 ? 10.048 -8.908 -18.332 1.00 91.50 98 ALA A O 1
ATOM 771 N N . SER A 1 99 ? 11.448 -7.140 -18.167 1.00 90.06 99 SER A N 1
ATOM 772 C CA . SER A 1 99 ? 11.619 -6.943 -19.612 1.00 90.06 99 SER A CA 1
ATOM 773 C C . SER A 1 99 ? 12.407 -8.108 -20.212 1.00 90.06 99 SER A C 1
ATOM 775 O O . SER A 1 99 ? 13.389 -8.565 -19.624 1.00 90.06 99 SER A O 1
ATOM 777 N N . LEU A 1 100 ? 12.026 -8.560 -21.410 1.00 88.50 100 LEU A N 1
ATOM 778 C CA . LEU A 1 100 ? 12.737 -9.642 -22.100 1.00 88.50 100 LEU A CA 1
ATOM 779 C C . LEU A 1 100 ? 14.105 -9.196 -22.629 1.00 88.50 100 LEU A C 1
ATOM 781 O O . LEU A 1 100 ? 14.992 -10.031 -22.795 1.00 88.50 100 LEU A O 1
ATOM 785 N N . TYR A 1 101 ? 14.283 -7.900 -22.893 1.00 83.75 101 TYR A N 1
ATOM 786 C CA . TYR A 1 101 ? 15.530 -7.370 -23.443 1.00 83.75 101 TYR A CA 1
ATOM 787 C C . TYR A 1 101 ? 16.594 -7.147 -22.364 1.00 83.75 101 TYR A C 1
ATOM 789 O O . TYR A 1 101 ? 17.729 -7.598 -22.506 1.00 83.75 101 TYR A O 1
ATOM 797 N N . HIS A 1 102 ? 16.228 -6.468 -21.274 1.00 78.69 102 HIS A N 1
ATOM 798 C CA . HIS A 1 102 ? 17.168 -6.093 -20.208 1.00 78.69 102 HIS A CA 1
ATOM 799 C C . HIS A 1 102 ? 17.263 -7.169 -19.119 1.00 78.69 102 HIS A C 1
ATOM 801 O O . HIS A 1 102 ? 18.237 -7.204 -18.371 1.00 78.69 102 HIS A O 1
ATOM 807 N N . ASN A 1 103 ? 16.265 -8.061 -19.040 1.00 87.19 103 ASN A N 1
ATOM 808 C CA . ASN A 1 103 ? 16.077 -8.997 -17.932 1.00 87.19 103 ASN A CA 1
ATOM 809 C C . ASN A 1 103 ? 16.019 -8.286 -16.564 1.00 87.19 103 ASN A C 1
ATOM 811 O O . ASN A 1 103 ? 16.466 -8.814 -15.547 1.00 87.19 103 ASN A O 1
ATOM 815 N N . GLU A 1 104 ? 15.468 -7.070 -16.550 1.00 87.94 104 GLU A N 1
ATOM 816 C CA . GLU A 1 104 ? 15.277 -6.251 -15.356 1.00 87.94 104 GLU A CA 1
ATOM 817 C C . GLU A 1 104 ? 13.789 -6.115 -15.033 1.00 87.94 104 GLU A C 1
ATOM 819 O O . GLU A 1 104 ? 12.950 -5.984 -15.928 1.00 87.94 104 GLU A O 1
ATOM 824 N N . THR A 1 105 ? 13.461 -6.129 -13.741 1.00 94.25 105 THR A N 1
ATOM 825 C CA . THR A 1 105 ? 12.118 -5.800 -13.246 1.00 94.25 105 THR A CA 1
ATOM 826 C C . THR A 1 105 ? 11.890 -4.285 -13.294 1.00 94.25 105 THR A C 1
ATOM 828 O O . THR A 1 105 ? 12.859 -3.524 -13.378 1.00 94.25 105 THR A O 1
ATOM 831 N N . PRO A 1 106 ? 10.639 -3.802 -13.169 1.00 96.00 106 PRO A N 1
ATOM 832 C CA . PRO A 1 106 ? 10.373 -2.369 -13.057 1.00 96.00 106 PRO A CA 1
ATOM 833 C C . PRO A 1 106 ? 11.150 -1.704 -11.908 1.00 96.00 106 PRO A C 1
ATOM 835 O O . PRO A 1 106 ? 11.633 -0.585 -12.054 1.00 96.00 106 PRO A O 1
ATOM 838 N N . LEU A 1 107 ? 11.329 -2.390 -10.771 1.00 96.06 107 LEU A N 1
ATOM 839 C CA . LEU A 1 107 ? 12.162 -1.876 -9.678 1.00 96.06 107 LEU A CA 1
ATOM 840 C C . LEU A 1 107 ? 13.651 -1.874 -10.044 1.00 96.06 107 LEU A C 1
ATOM 842 O O . LEU A 1 107 ? 14.334 -0.899 -9.741 1.00 96.06 107 LEU A O 1
ATOM 846 N N . GLY A 1 108 ? 14.135 -2.924 -10.715 1.00 93.81 108 GLY A N 1
ATOM 847 C CA . GLY A 1 108 ? 15.516 -3.017 -11.193 1.00 93.81 108 GLY A CA 1
ATOM 848 C C . GLY A 1 108 ? 15.893 -1.840 -12.088 1.00 93.81 108 GLY A C 1
ATOM 849 O O . GLY A 1 108 ? 16.810 -1.097 -11.748 1.00 93.81 108 GLY A O 1
ATOM 850 N N . VAL A 1 109 ? 15.116 -1.594 -13.147 1.00 92.44 109 VAL A N 1
ATOM 851 C CA . VAL A 1 109 ? 15.394 -0.491 -14.078 1.00 92.44 109 VAL A CA 1
ATOM 852 C C . VAL A 1 109 ? 15.303 0.877 -13.389 1.00 92.44 109 VAL A C 1
ATOM 854 O O . VAL A 1 109 ? 16.165 1.725 -13.590 1.00 92.44 109 VAL A O 1
ATOM 857 N N . ALA A 1 110 ? 14.336 1.094 -12.485 1.00 94.12 110 ALA A N 1
ATOM 858 C CA . ALA A 1 110 ? 14.238 2.353 -11.736 1.00 94.12 110 ALA A CA 1
ATOM 859 C C . ALA A 1 110 ? 15.464 2.625 -10.846 1.00 94.12 110 ALA A C 1
ATOM 861 O O . ALA A 1 110 ? 15.850 3.782 -10.666 1.00 94.12 110 ALA A O 1
ATOM 862 N N . VAL A 1 111 ? 16.048 1.575 -10.262 1.00 94.38 111 VAL A N 1
ATOM 863 C CA . VAL A 1 111 ? 17.253 1.655 -9.426 1.00 94.38 111 VAL A CA 1
ATOM 864 C C . VAL A 1 111 ? 18.499 1.860 -10.292 1.00 94.38 111 VAL A C 1
ATOM 866 O O . VAL A 1 111 ? 19.303 2.740 -9.981 1.00 94.38 111 VAL A O 1
ATOM 869 N N . SER A 1 112 ? 18.633 1.099 -11.381 1.00 91.12 112 SER A N 1
ATOM 870 C CA . SER A 1 112 ? 19.698 1.226 -12.382 1.00 91.12 112 SER A CA 1
ATOM 871 C C . SER A 1 112 ? 19.786 2.656 -12.921 1.00 91.12 112 SER A C 1
ATOM 873 O O . SER A 1 112 ? 20.833 3.292 -12.805 1.00 91.12 112 SER A O 1
ATOM 875 N N . GLU A 1 113 ? 18.664 3.206 -13.387 1.00 90.38 113 GLU A N 1
ATOM 876 C CA . GLU A 1 113 ? 18.569 4.576 -13.903 1.00 90.38 113 GLU A CA 1
ATOM 877 C C . GLU A 1 113 ? 18.892 5.631 -12.837 1.00 90.38 113 GLU A C 1
ATOM 879 O O . GLU A 1 113 ? 19.586 6.612 -13.106 1.00 90.38 113 GLU A O 1
ATOM 884 N N . ALA A 1 114 ? 18.434 5.423 -11.598 1.00 91.62 114 ALA A N 1
ATOM 885 C CA . ALA A 1 114 ? 18.729 6.339 -10.502 1.00 91.62 114 ALA A CA 1
ATOM 886 C C . ALA A 1 114 ? 20.217 6.387 -10.155 1.00 91.62 114 ALA A C 1
ATOM 888 O O . ALA A 1 114 ? 20.732 7.462 -9.856 1.00 91.62 114 ALA A O 1
ATOM 889 N N . VAL A 1 115 ? 20.909 5.247 -10.210 1.00 91.31 115 VAL A N 1
ATOM 890 C CA . VAL A 1 115 ? 22.357 5.188 -9.983 1.00 91.31 115 VAL A CA 1
ATOM 891 C C . VAL A 1 115 ? 23.121 5.753 -11.174 1.00 91.31 115 VAL A C 1
ATOM 893 O O . VAL A 1 115 ? 24.045 6.534 -10.964 1.00 91.31 115 VAL A O 1
ATOM 896 N N . TYR A 1 116 ? 22.723 5.403 -12.398 1.00 88.50 116 TYR A N 1
ATOM 897 C CA . TYR A 1 116 ? 23.354 5.883 -13.628 1.00 88.50 116 TYR A CA 1
ATOM 898 C C . TYR A 1 116 ? 23.334 7.412 -13.728 1.00 88.50 116 TYR A C 1
ATOM 900 O O . TYR A 1 116 ? 24.332 8.041 -14.067 1.00 88.50 116 TYR A O 1
ATOM 908 N N . HIS A 1 117 ? 22.197 8.019 -13.389 1.00 88.00 117 HIS A N 1
ATOM 909 C CA . HIS A 1 117 ? 22.008 9.464 -13.445 1.00 88.00 117 HIS A CA 1
ATOM 910 C C . HIS A 1 117 ? 22.259 10.188 -12.114 1.00 88.00 117 HIS A C 1
ATOM 912 O O . HIS A 1 117 ? 21.956 11.379 -12.013 1.00 88.00 117 HIS A O 1
ATOM 918 N N . GLU A 1 118 ? 22.777 9.483 -11.103 1.00 88.69 118 GLU A N 1
ATOM 919 C CA . GLU A 1 118 ? 23.097 10.027 -9.776 1.00 88.69 118 GLU A CA 1
ATOM 920 C C . GLU A 1 118 ? 21.928 10.796 -9.129 1.00 88.69 118 GLU A C 1
ATOM 922 O O . GLU A 1 118 ? 22.095 11.863 -8.536 1.00 88.69 118 GLU A O 1
ATOM 927 N N . TRP A 1 119 ? 20.705 10.278 -9.250 1.00 88.25 119 TRP A N 1
ATOM 928 C CA . TRP A 1 119 ? 19.543 10.920 -8.643 1.00 88.25 119 TRP A CA 1
ATOM 929 C C . TRP A 1 119 ? 19.559 10.772 -7.128 1.00 88.25 119 TRP A C 1
ATOM 931 O O . TRP A 1 119 ? 19.563 9.664 -6.590 1.00 88.25 119 TRP A O 1
ATOM 941 N N . GLU A 1 120 ? 19.480 11.905 -6.439 1.00 84.50 120 GLU A N 1
ATOM 942 C CA . GLU A 1 120 ? 19.396 11.913 -4.986 1.00 84.50 120 GLU A CA 1
ATOM 943 C C . GLU A 1 120 ? 18.043 11.360 -4.492 1.00 84.50 120 GLU A C 1
ATOM 945 O O . GLU A 1 120 ? 16.992 11.654 -5.078 1.00 84.50 120 GLU A O 1
ATOM 950 N N . PRO A 1 121 ? 18.038 10.575 -3.398 1.00 86.75 121 PRO A N 1
ATOM 951 C CA . PRO A 1 121 ? 16.810 10.177 -2.724 1.00 86.75 121 PRO A CA 1
ATOM 952 C C . PRO A 1 121 ? 16.114 11.398 -2.074 1.00 86.75 121 PRO A C 1
ATOM 954 O O . PRO A 1 121 ? 16.783 12.346 -1.660 1.00 86.75 121 PRO A O 1
ATOM 957 N N . PRO A 1 122 ? 14.777 11.387 -1.907 1.00 91.25 122 PRO A N 1
ATOM 958 C CA . PRO A 1 122 ? 13.890 10.263 -2.163 1.00 91.25 122 PRO A CA 1
ATOM 959 C C . PRO A 1 122 ? 13.553 10.101 -3.648 1.00 91.25 122 PRO A C 1
ATOM 961 O O . PRO A 1 122 ? 13.182 11.067 -4.312 1.00 91.25 122 PRO A O 1
ATOM 964 N N . ASN A 1 123 ? 13.572 8.865 -4.143 1.00 92.69 123 ASN A N 1
ATOM 965 C CA . ASN A 1 123 ? 13.083 8.516 -5.471 1.00 92.69 123 ASN A CA 1
ATOM 966 C C . ASN A 1 123 ? 11.623 8.024 -5.382 1.00 92.69 123 ASN A C 1
ATOM 968 O O . ASN A 1 123 ? 11.372 6.899 -4.933 1.00 92.69 123 ASN A O 1
ATOM 972 N N . PRO A 1 124 ? 10.631 8.830 -5.817 1.00 92.81 124 PRO A N 1
ATOM 973 C CA . PRO A 1 124 ? 9.223 8.471 -5.672 1.00 92.81 124 PRO A CA 1
ATOM 974 C C . PRO A 1 124 ? 8.845 7.214 -6.457 1.00 92.81 124 PRO A C 1
ATOM 976 O O . PRO A 1 124 ? 8.014 6.446 -5.993 1.00 92.81 124 PRO A O 1
ATOM 979 N N . THR A 1 125 ? 9.467 6.977 -7.614 1.00 93.62 125 THR A N 1
ATOM 980 C CA . THR A 1 125 ? 9.215 5.792 -8.443 1.00 93.62 125 THR A CA 1
ATOM 981 C C . THR A 1 125 ? 9.633 4.518 -7.715 1.00 93.62 125 THR A C 1
ATOM 983 O O . THR A 1 125 ? 8.830 3.594 -7.598 1.00 93.62 125 THR A O 1
ATOM 986 N N . ILE A 1 126 ? 10.852 4.502 -7.161 1.00 95.75 126 ILE A N 1
ATOM 987 C CA . ILE A 1 126 ? 11.370 3.379 -6.364 1.00 95.75 126 ILE A CA 1
ATOM 988 C C . ILE A 1 126 ? 10.459 3.136 -5.157 1.00 95.75 126 ILE A C 1
ATOM 990 O O . ILE A 1 126 ? 10.016 2.011 -4.937 1.00 95.75 126 ILE A O 1
ATOM 994 N N . ARG A 1 127 ? 10.100 4.192 -4.414 1.00 95.44 127 ARG A N 1
ATOM 995 C CA . ARG A 1 127 ? 9.199 4.077 -3.255 1.00 95.44 127 ARG A CA 1
ATOM 996 C C . ARG A 1 127 ? 7.838 3.502 -3.623 1.00 95.44 127 ARG A C 1
ATOM 998 O O . ARG A 1 127 ? 7.363 2.615 -2.927 1.00 95.44 127 ARG A O 1
ATOM 1005 N N . THR A 1 128 ? 7.209 3.988 -4.692 1.00 95.12 128 THR A N 1
ATOM 1006 C CA . THR A 1 128 ? 5.893 3.497 -5.116 1.00 95.12 128 THR A CA 1
ATOM 1007 C C . THR A 1 128 ? 5.948 2.025 -5.529 1.00 95.12 128 THR A C 1
ATOM 1009 O O . THR A 1 128 ? 5.038 1.280 -5.179 1.00 95.12 128 THR A O 1
ATOM 1012 N N . LEU A 1 129 ? 7.013 1.582 -6.206 1.00 95.88 129 LEU A N 1
ATOM 1013 C CA . LEU A 1 129 ? 7.205 0.168 -6.551 1.00 95.88 129 LEU A CA 1
ATOM 1014 C C . LEU A 1 129 ? 7.412 -0.706 -5.308 1.00 95.88 129 LEU A C 1
ATOM 1016 O O . LEU A 1 129 ? 6.784 -1.754 -5.191 1.00 95.88 129 LEU A O 1
ATOM 1020 N N . LEU A 1 130 ? 8.230 -0.257 -4.352 1.00 95.44 130 LEU A N 1
ATOM 1021 C CA . LEU A 1 130 ? 8.443 -0.961 -3.082 1.00 95.44 130 LEU A CA 1
ATOM 1022 C C . LEU A 1 130 ? 7.157 -1.063 -2.260 1.00 95.44 130 LEU A C 1
ATOM 1024 O O . LEU A 1 130 ? 6.849 -2.124 -1.727 1.00 95.44 130 LEU A O 1
ATOM 1028 N N . MET A 1 131 ? 6.375 0.021 -2.190 1.00 93.62 131 MET A N 1
ATOM 1029 C CA . MET A 1 131 ? 5.039 -0.024 -1.592 1.00 93.62 131 MET A CA 1
ATOM 1030 C C . MET A 1 131 ? 4.200 -1.086 -2.296 1.00 93.62 131 MET A C 1
ATOM 1032 O O . MET A 1 131 ? 3.662 -1.955 -1.626 1.00 93.62 131 MET A O 1
ATOM 1036 N N . ALA A 1 132 ? 4.182 -1.093 -3.631 1.00 92.81 132 ALA A N 1
ATOM 1037 C CA . ALA A 1 132 ? 3.415 -2.035 -4.438 1.00 92.81 132 ALA A CA 1
ATOM 1038 C C . ALA A 1 132 ? 3.856 -3.506 -4.323 1.00 92.81 132 ALA A C 1
ATOM 1040 O O . ALA A 1 132 ? 3.268 -4.341 -5.002 1.00 92.81 132 ALA A O 1
ATOM 1041 N N . GLY A 1 133 ? 4.849 -3.841 -3.494 1.00 92.56 133 GLY A N 1
ATOM 1042 C CA . GLY A 1 133 ? 5.343 -5.208 -3.327 1.00 92.56 133 GLY A CA 1
ATOM 1043 C C . GLY A 1 133 ? 6.280 -5.656 -4.443 1.00 92.56 133 GLY A C 1
ATOM 1044 O O . GLY A 1 133 ? 6.326 -6.843 -4.763 1.00 92.56 133 GLY A O 1
ATOM 1045 N N . ALA A 1 134 ? 7.001 -4.718 -5.066 1.00 93.44 134 ALA A N 1
ATOM 1046 C CA . ALA A 1 134 ? 8.075 -5.078 -5.976 1.00 93.44 134 ALA A CA 1
ATOM 1047 C C . ALA A 1 134 ? 9.200 -5.790 -5.211 1.00 93.44 134 ALA A C 1
ATOM 1049 O O . ALA A 1 134 ? 9.694 -5.291 -4.197 1.00 93.44 134 ALA A O 1
ATOM 1050 N N . ASP A 1 135 ? 9.619 -6.942 -5.723 1.00 89.75 135 ASP A N 1
ATOM 1051 C CA . ASP A 1 135 ? 10.703 -7.719 -5.150 1.00 89.75 135 ASP A CA 1
ATOM 1052 C C . ASP A 1 135 ? 12.012 -6.951 -5.312 1.00 89.75 135 ASP A C 1
ATOM 1054 O O . ASP A 1 135 ? 12.411 -6.583 -6.423 1.00 89.75 135 ASP A O 1
ATOM 1058 N N . VAL A 1 136 ? 12.698 -6.724 -4.189 1.00 87.50 136 VAL A N 1
ATOM 1059 C CA . VAL A 1 136 ? 14.050 -6.162 -4.204 1.00 87.50 136 VAL A CA 1
ATOM 1060 C C . VAL A 1 136 ? 14.920 -7.051 -5.097 1.00 87.50 136 VAL A C 1
ATOM 1062 O O . VAL A 1 136 ? 14.996 -8.257 -4.835 1.00 87.50 136 VAL A O 1
ATOM 1065 N N . PRO A 1 137 ? 15.571 -6.493 -6.138 1.00 76.81 137 PRO A N 1
ATOM 1066 C CA . PRO A 1 137 ? 16.376 -7.289 -7.047 1.00 76.81 137 PRO A CA 1
ATOM 1067 C C . PRO A 1 137 ? 17.424 -8.086 -6.269 1.00 76.81 137 PRO A C 1
ATOM 1069 O O . PRO A 1 137 ? 18.060 -7.558 -5.352 1.00 76.81 137 PRO A O 1
ATOM 1072 N N . LEU A 1 138 ? 17.621 -9.351 -6.648 1.00 69.81 138 LEU A N 1
ATOM 1073 C CA . LEU A 1 138 ? 18.717 -10.178 -6.143 1.00 69.81 138 LEU A CA 1
ATOM 1074 C C . LEU A 1 138 ? 20.038 -9.656 -6.722 1.00 69.81 138 LEU A C 1
ATOM 1076 O O . LEU A 1 138 ? 20.607 -10.232 -7.648 1.00 69.81 138 LEU A O 1
ATOM 1080 N N . LEU A 1 139 ? 20.501 -8.523 -6.201 1.00 70.25 139 LEU A N 1
ATOM 1081 C CA . LEU A 1 139 ? 21.794 -7.962 -6.554 1.00 70.25 139 LEU A CA 1
ATOM 1082 C C . LEU A 1 139 ? 22.882 -8.864 -5.960 1.00 70.25 139 LEU A C 1
ATOM 1084 O O . LEU A 1 139 ? 22.794 -9.201 -4.772 1.00 70.25 139 LEU A O 1
ATOM 1088 N N . PRO A 1 140 ? 23.899 -9.263 -6.749 1.00 64.81 140 PRO A N 1
ATOM 1089 C CA . PRO A 1 140 ? 25.001 -10.064 -6.242 1.00 64.81 140 PRO A CA 1
ATOM 1090 C C . PRO A 1 140 ? 25.589 -9.421 -4.985 1.00 64.81 140 PRO A C 1
ATOM 1092 O O . PRO A 1 140 ? 25.795 -8.207 -4.929 1.00 64.81 140 PRO A O 1
ATOM 1095 N N . THR A 1 141 ? 25.871 -10.228 -3.964 1.00 66.50 141 THR A N 1
ATOM 1096 C CA . THR A 1 141 ? 26.784 -9.806 -2.902 1.00 66.50 141 THR A CA 1
ATOM 1097 C C . THR A 1 141 ? 28.147 -9.649 -3.546 1.00 66.50 141 THR A C 1
ATOM 1099 O O . THR A 1 141 ? 28.758 -10.641 -3.941 1.00 66.50 141 THR A O 1
ATOM 1102 N N . VAL A 1 142 ? 28.574 -8.406 -3.718 1.00 75.25 142 VAL A N 1
ATOM 1103 C CA . VAL A 1 142 ? 29.902 -8.107 -4.228 1.00 75.25 142 VAL A CA 1
ATOM 1104 C C . VAL A 1 142 ? 30.829 -7.934 -3.035 1.00 75.25 142 VAL A C 1
ATOM 1106 O O . VAL A 1 142 ? 30.459 -7.231 -2.094 1.00 75.25 142 VAL A O 1
ATOM 1109 N N . ASP A 1 143 ? 31.988 -8.595 -3.061 1.00 74.00 143 ASP A N 1
ATOM 1110 C CA . ASP A 1 143 ? 33.010 -8.432 -2.027 1.00 74.00 143 ASP A CA 1
ATOM 1111 C C . ASP A 1 143 ? 33.399 -6.952 -1.919 1.00 74.00 143 ASP A C 1
ATOM 1113 O O . ASP A 1 143 ? 33.545 -6.267 -2.934 1.00 74.00 143 ASP A O 1
ATOM 1117 N N . ASP A 1 144 ? 33.575 -6.453 -0.693 1.00 74.00 144 ASP A N 1
ATOM 1118 C CA . ASP A 1 144 ? 33.905 -5.040 -0.458 1.00 74.00 144 ASP A CA 1
ATOM 1119 C C . ASP A 1 144 ? 35.229 -4.626 -1.128 1.00 74.00 144 ASP A C 1
ATOM 1121 O O . ASP A 1 144 ? 35.395 -3.461 -1.499 1.00 74.00 144 ASP A O 1
ATOM 1125 N N . ASP A 1 145 ? 36.121 -5.599 -1.341 1.00 79.50 145 ASP A N 1
ATOM 1126 C CA . ASP A 1 145 ? 37.428 -5.453 -1.988 1.00 79.50 145 ASP A CA 1
ATOM 1127 C C . ASP A 1 145 ? 37.378 -5.586 -3.523 1.00 79.50 145 ASP A C 1
ATOM 1129 O O . ASP A 1 145 ? 38.405 -5.450 -4.188 1.00 79.50 145 ASP A O 1
ATOM 1133 N N . ALA A 1 146 ? 36.216 -5.882 -4.115 1.00 83.19 146 ALA A N 1
ATOM 1134 C CA . ALA A 1 146 ? 36.100 -5.993 -5.563 1.00 83.19 146 ALA A CA 1
ATOM 1135 C C . ALA A 1 146 ? 36.224 -4.609 -6.219 1.00 83.19 146 ALA A C 1
ATOM 1137 O O . ALA A 1 146 ? 35.406 -3.706 -6.000 1.00 83.19 146 ALA A O 1
ATOM 1138 N N . GLU A 1 147 ? 37.253 -4.467 -7.049 1.00 85.56 147 GLU A N 1
ATOM 1139 C CA . GLU A 1 147 ? 37.534 -3.249 -7.800 1.00 85.56 147 GLU A CA 1
ATOM 1140 C C . GLU A 1 147 ? 36.788 -3.238 -9.138 1.00 85.56 147 GLU A C 1
ATOM 1142 O O . GLU A 1 147 ? 36.578 -4.279 -9.767 1.00 85.56 147 GLU A O 1
ATOM 1147 N N . ASP A 1 148 ? 36.384 -2.043 -9.567 1.00 88.38 148 ASP A N 1
ATOM 1148 C CA . ASP A 1 148 ? 35.773 -1.850 -10.879 1.00 88.38 148 ASP A CA 1
ATOM 1149 C C . ASP A 1 148 ? 36.817 -2.062 -11.986 1.00 88.38 148 ASP A C 1
ATOM 1151 O O . ASP A 1 148 ? 37.992 -1.724 -11.824 1.00 88.38 148 ASP A O 1
ATOM 1155 N N . ASP A 1 149 ? 36.388 -2.578 -13.139 1.00 86.75 149 ASP A N 1
ATOM 1156 C CA . ASP A 1 149 ? 37.251 -2.635 -14.323 1.00 86.75 149 ASP A CA 1
ATOM 1157 C C . ASP A 1 149 ? 37.561 -1.201 -14.804 1.00 86.75 149 ASP A C 1
ATOM 1159 O O . ASP A 1 149 ? 36.646 -0.503 -15.258 1.00 86.75 149 ASP A O 1
ATOM 1163 N N . PRO A 1 150 ? 38.833 -0.752 -14.768 1.00 85.56 150 PRO A N 1
ATOM 1164 C CA . PRO A 1 150 ? 39.207 0.615 -15.128 1.00 85.56 150 PRO A CA 1
ATOM 1165 C C . PRO A 1 150 ? 38.990 0.936 -16.615 1.00 85.56 150 PRO A C 1
ATOM 1167 O O . PRO A 1 150 ? 39.124 2.092 -17.016 1.00 85.56 150 PRO A O 1
ATOM 1170 N N . HIS A 1 151 ? 38.692 -0.064 -17.451 1.00 86.62 151 HIS A N 1
ATOM 1171 C CA . HIS A 1 151 ? 38.398 0.113 -18.872 1.00 86.62 151 HIS A CA 1
ATOM 1172 C C . HIS A 1 151 ? 36.910 0.326 -19.180 1.00 86.62 151 HIS A C 1
ATOM 1174 O O . HIS A 1 151 ? 36.565 0.539 -20.346 1.00 86.62 151 HIS A O 1
ATOM 1180 N N . VAL A 1 152 ? 36.030 0.266 -18.178 1.00 83.69 152 VAL A N 1
ATOM 1181 C CA . VAL A 1 152 ? 34.592 0.511 -18.333 1.00 83.69 152 VAL A CA 1
ATOM 1182 C C . VAL A 1 152 ? 34.265 1.904 -17.803 1.00 83.69 152 VAL A C 1
ATOM 1184 O O . VAL A 1 152 ? 34.313 2.153 -16.603 1.00 83.69 152 VAL A O 1
ATOM 1187 N N . ASP A 1 153 ? 33.939 2.814 -18.717 1.00 80.94 153 ASP A N 1
ATOM 1188 C CA . ASP A 1 153 ? 33.513 4.176 -18.385 1.00 80.94 153 ASP A CA 1
ATOM 1189 C C . ASP A 1 153 ? 32.011 4.230 -18.056 1.00 80.94 153 ASP A C 1
ATOM 1191 O O . ASP A 1 153 ? 31.252 3.327 -18.409 1.00 80.94 153 ASP A O 1
ATOM 1195 N N . ALA A 1 154 ? 31.571 5.314 -17.417 1.00 73.44 154 ALA A N 1
ATOM 1196 C CA . ALA A 1 154 ? 30.186 5.543 -17.019 1.00 73.44 154 ALA A CA 1
ATOM 1197 C C . ALA A 1 154 ? 29.191 5.522 -18.191 1.00 73.44 154 ALA A C 1
ATOM 1199 O O . ALA A 1 154 ? 28.021 5.263 -17.965 1.00 73.44 154 ALA A O 1
ATOM 1200 N N . GLY A 1 155 ? 29.633 5.772 -19.430 1.00 71.94 155 GLY A N 1
ATOM 1201 C CA . GLY A 1 155 ? 28.783 5.706 -20.626 1.00 71.94 155 GLY A CA 1
ATOM 1202 C C . GLY A 1 155 ? 28.615 4.310 -21.245 1.00 71.94 155 GLY A C 1
ATOM 1203 O O . GLY A 1 155 ? 27.980 4.197 -22.291 1.00 71.94 155 GLY A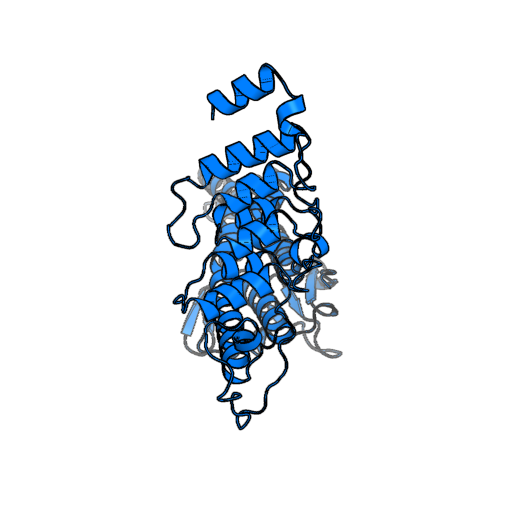 O 1
ATOM 1204 N N . ASP A 1 156 ? 29.219 3.269 -20.668 1.00 79.38 156 ASP A N 1
ATOM 1205 C CA . ASP A 1 156 ? 29.092 1.878 -21.119 1.00 79.38 156 ASP A CA 1
ATOM 1206 C C . ASP A 1 156 ? 27.999 1.163 -20.310 1.00 79.38 156 ASP A C 1
ATOM 1208 O O . ASP A 1 156 ? 28.017 1.211 -19.083 1.00 79.38 156 ASP A O 1
ATOM 1212 N N . ASP A 1 157 ? 27.088 0.434 -20.961 1.00 73.94 157 ASP A N 1
ATOM 1213 C CA . ASP A 1 157 ? 26.032 -0.351 -20.290 1.00 73.94 157 ASP A CA 1
ATOM 1214 C C . ASP A 1 157 ? 26.591 -1.340 -19.245 1.00 73.94 157 ASP A C 1
ATOM 1216 O O . ASP A 1 157 ? 25.914 -1.731 -18.288 1.00 73.94 157 ASP A O 1
ATOM 1220 N N . ARG A 1 158 ? 27.857 -1.755 -19.393 1.00 82.19 158 ARG A N 1
ATOM 1221 C CA . ARG A 1 158 ? 28.565 -2.600 -18.421 1.00 82.19 158 ARG A CA 1
ATOM 1222 C C . ARG A 1 158 ? 28.875 -1.874 -17.112 1.00 82.19 158 ARG A C 1
ATOM 1224 O O . ARG A 1 158 ? 29.133 -2.556 -16.122 1.00 82.19 158 ARG A O 1
ATOM 1231 N N . TYR A 1 159 ? 28.822 -0.542 -17.072 1.00 84.19 159 TYR A N 1
ATOM 1232 C CA . TYR A 1 159 ? 29.056 0.263 -15.872 1.00 84.19 159 TYR A CA 1
ATOM 1233 C C . TYR A 1 159 ? 28.133 -0.149 -14.725 1.00 84.19 159 TYR A C 1
ATOM 1235 O O . TYR A 1 159 ? 28.585 -0.371 -13.606 1.00 84.19 159 TYR A O 1
ATOM 1243 N N . LEU A 1 160 ? 26.846 -0.361 -15.006 1.00 83.88 160 LEU A N 1
ATOM 1244 C CA . LEU A 1 160 ? 25.865 -0.743 -13.984 1.00 83.88 160 LEU A CA 1
ATOM 1245 C C . LEU A 1 160 ? 26.058 -2.165 -13.443 1.00 83.88 160 LEU A C 1
ATOM 1247 O O . LEU A 1 160 ? 25.485 -2.518 -12.415 1.00 83.88 160 LEU A O 1
ATOM 1251 N N . ARG A 1 161 ? 26.896 -2.970 -14.103 1.00 86.12 161 ARG A N 1
ATOM 1252 C CA . ARG A 1 161 ? 27.292 -4.309 -13.648 1.00 86.12 161 ARG A CA 1
ATOM 1253 C C . ARG A 1 161 ? 28.593 -4.296 -12.842 1.00 86.12 161 ARG A C 1
ATOM 1255 O O . ARG A 1 161 ? 29.004 -5.352 -12.366 1.00 86.12 161 ARG A O 1
ATOM 1262 N N . GLN A 1 162 ? 29.235 -3.135 -12.692 1.00 89.25 162 GLN A N 1
ATOM 1263 C CA . GLN A 1 162 ? 30.452 -2.992 -11.900 1.00 89.25 162 GLN A CA 1
ATOM 1264 C C . GLN A 1 162 ? 30.177 -3.172 -10.398 1.00 89.25 162 GLN A C 1
ATOM 1266 O O . GLN A 1 162 ? 29.103 -2.787 -9.915 1.00 89.25 162 GLN A O 1
ATOM 1271 N N . PRO A 1 163 ? 31.151 -3.695 -9.632 1.00 89.75 163 PRO A N 1
ATOM 1272 C CA . PRO A 1 163 ? 31.083 -3.812 -8.180 1.00 89.75 163 PRO A CA 1
ATOM 1273 C C . PRO A 1 163 ? 30.582 -2.571 -7.442 1.00 89.75 163 PRO A C 1
ATOM 1275 O O . PRO A 1 163 ? 29.741 -2.680 -6.544 1.00 89.75 163 PRO A O 1
ATOM 1278 N N . SER A 1 164 ? 31.093 -1.384 -7.773 1.00 89.19 164 SER A N 1
ATOM 1279 C CA . SER A 1 164 ? 30.702 -0.151 -7.087 1.00 89.19 164 SER A CA 1
ATOM 1280 C C . SER A 1 164 ? 29.269 0.268 -7.418 1.00 89.19 164 SER A C 1
ATOM 1282 O O . SER A 1 164 ? 28.531 0.672 -6.516 1.00 89.19 164 SER A O 1
ATOM 1284 N N . ALA A 1 165 ? 28.839 0.115 -8.673 1.00 89.94 165 ALA A N 1
ATOM 1285 C CA . ALA A 1 165 ? 27.481 0.430 -9.101 1.00 89.94 165 ALA A CA 1
ATOM 1286 C C . ALA A 1 165 ? 26.459 -0.504 -8.436 1.00 89.94 165 ALA A C 1
ATOM 1288 O O . ALA A 1 165 ? 25.486 -0.023 -7.857 1.00 89.94 165 ALA A O 1
ATOM 1289 N N . LEU A 1 166 ? 26.719 -1.816 -8.409 1.00 89.94 166 LEU A N 1
ATOM 1290 C CA . LEU A 1 166 ? 25.858 -2.798 -7.737 1.00 89.94 166 LEU A CA 1
ATOM 1291 C C . LEU A 1 166 ? 25.720 -2.515 -6.233 1.00 89.94 166 LEU A C 1
ATOM 1293 O O . LEU A 1 166 ? 24.620 -2.604 -5.680 1.00 89.94 166 LEU A O 1
ATOM 1297 N N . ARG A 1 167 ? 26.810 -2.104 -5.567 1.00 89.81 167 ARG A N 1
ATOM 1298 C CA . ARG A 1 167 ? 26.770 -1.662 -4.162 1.00 89.81 167 ARG A CA 1
ATOM 1299 C C . ARG A 1 167 ? 25.888 -0.428 -3.978 1.00 89.81 167 ARG A C 1
ATOM 1301 O O . ARG A 1 167 ? 25.049 -0.422 -3.076 1.00 89.81 167 ARG A O 1
ATOM 1308 N N . ARG A 1 168 ? 26.013 0.584 -4.847 1.00 91.50 168 ARG A N 1
ATOM 1309 C CA . ARG A 1 168 ? 25.156 1.786 -4.813 1.00 91.50 168 ARG A CA 1
ATOM 1310 C C . ARG A 1 168 ? 23.687 1.446 -5.047 1.00 91.50 168 ARG A C 1
ATOM 1312 O O . ARG A 1 168 ? 22.841 1.923 -4.297 1.00 91.50 168 ARG A O 1
ATOM 1319 N N . GLN A 1 169 ? 23.384 0.594 -6.028 1.00 92.94 169 GLN A N 1
ATOM 1320 C CA . GLN A 1 169 ? 22.020 0.136 -6.312 1.00 92.94 169 GLN A CA 1
ATOM 1321 C C . GLN A 1 169 ? 21.403 -0.545 -5.087 1.00 92.94 169 GLN A C 1
ATOM 1323 O O . GLN A 1 169 ? 20.295 -0.196 -4.670 1.00 92.94 169 GLN A O 1
ATOM 1328 N N . ARG A 1 170 ? 22.151 -1.462 -4.456 1.00 91.88 170 ARG A N 1
ATOM 1329 C CA . ARG A 1 170 ? 21.714 -2.167 -3.246 1.00 91.88 170 ARG A CA 1
ATOM 1330 C C . ARG A 1 170 ? 21.501 -1.216 -2.072 1.00 91.88 170 ARG A C 1
ATOM 1332 O O . ARG A 1 170 ? 20.486 -1.306 -1.386 1.00 91.88 170 ARG A O 1
ATOM 1339 N N . GLN A 1 171 ? 22.429 -0.291 -1.842 1.00 92.38 171 GLN A N 1
ATOM 1340 C CA . GLN A 1 171 ? 22.303 0.696 -0.773 1.00 92.38 171 GLN A CA 1
ATOM 1341 C C . GLN A 1 171 ? 21.086 1.604 -0.988 1.00 92.38 171 GLN A C 1
ATOM 1343 O O . GLN A 1 171 ? 20.331 1.844 -0.044 1.00 92.38 171 GLN A O 1
ATOM 1348 N N . LEU A 1 172 ? 20.867 2.065 -2.223 1.00 94.88 172 LEU A N 1
ATOM 1349 C CA . LEU A 1 172 ? 19.735 2.912 -2.582 1.00 94.88 172 LEU A CA 1
ATOM 1350 C C . LEU A 1 172 ? 18.408 2.204 -2.295 1.00 94.88 172 LEU A C 1
ATOM 1352 O O . LEU A 1 172 ? 17.612 2.721 -1.511 1.00 94.88 172 LEU A O 1
ATOM 1356 N N . VAL A 1 173 ? 18.190 1.007 -2.852 1.00 95.00 173 VAL A N 1
ATOM 1357 C CA . VAL A 1 173 ? 16.914 0.287 -2.690 1.00 95.00 173 VAL A CA 1
ATOM 1358 C C . VAL A 1 173 ? 16.624 -0.062 -1.228 1.00 95.00 173 VAL A C 1
ATOM 1360 O O . VAL A 1 173 ? 15.506 0.159 -0.765 1.00 95.00 173 VAL A O 1
ATOM 1363 N N . LEU A 1 174 ? 17.624 -0.522 -0.464 1.00 94.25 174 LEU A N 1
ATOM 1364 C CA . LEU A 1 174 ? 17.444 -0.847 0.956 1.00 94.25 174 LEU A CA 1
ATOM 1365 C C . LEU A 1 174 ? 17.165 0.403 1.797 1.00 94.25 174 LEU A C 1
ATOM 1367 O O . LEU A 1 174 ? 16.330 0.362 2.701 1.00 94.25 174 LEU A O 1
ATOM 1371 N N . SER A 1 175 ? 17.829 1.524 1.491 1.00 95.62 175 SER A N 1
ATOM 1372 C CA . SER A 1 175 ? 17.591 2.789 2.189 1.00 95.62 175 SER A CA 1
ATOM 1373 C C . SER A 1 175 ? 16.178 3.322 1.940 1.00 95.62 175 SER A C 1
ATOM 1375 O O . SER A 1 175 ? 15.500 3.702 2.890 1.00 95.62 175 SER A O 1
ATOM 1377 N N . GLU A 1 176 ? 15.693 3.273 0.698 1.00 96.31 176 GLU A N 1
ATOM 1378 C CA . GLU A 1 176 ? 14.338 3.707 0.355 1.00 96.31 176 GLU A CA 1
ATOM 1379 C C . GLU A 1 176 ? 13.283 2.794 0.974 1.00 96.31 176 GLU A C 1
ATOM 1381 O O . GLU A 1 176 ? 12.283 3.275 1.510 1.00 96.31 176 GLU A O 1
ATOM 1386 N N . TYR A 1 177 ? 13.519 1.480 0.967 1.00 95.88 177 TYR A N 1
ATOM 1387 C CA . TYR A 1 177 ? 12.586 0.533 1.564 1.00 95.88 177 TYR A CA 1
ATOM 1388 C C . TYR A 1 177 ? 12.499 0.702 3.079 1.00 95.88 177 TYR A C 1
ATOM 1390 O O . TYR A 1 177 ? 11.402 0.685 3.636 1.00 95.88 177 TYR A O 1
ATOM 1398 N N . ARG A 1 178 ? 13.622 0.967 3.756 1.00 96.81 178 ARG A N 1
ATOM 1399 C CA . ARG A 1 178 ? 13.616 1.319 5.182 1.00 96.81 178 ARG A CA 1
ATOM 1400 C C . ARG A 1 178 ? 12.690 2.500 5.461 1.00 96.81 178 ARG A C 1
ATOM 1402 O O . ARG A 1 178 ? 11.892 2.429 6.394 1.00 96.81 178 ARG A O 1
ATOM 1409 N N . GLU A 1 179 ? 12.767 3.563 4.661 1.00 96.56 179 GLU A N 1
ATOM 1410 C CA . GLU A 1 179 ? 11.885 4.724 4.826 1.00 96.56 179 GLU A CA 1
ATOM 1411 C C . GLU A 1 179 ? 10.416 4.364 4.560 1.00 96.56 179 GLU A C 1
ATOM 1413 O O . GLU A 1 179 ? 9.549 4.726 5.353 1.00 96.56 179 GLU A O 1
ATOM 1418 N N . VAL A 1 180 ? 10.127 3.573 3.519 1.00 95.44 180 VAL A N 1
ATOM 1419 C CA . VAL A 1 180 ? 8.770 3.068 3.229 1.00 95.44 180 VAL A CA 1
ATOM 1420 C C . VAL A 1 180 ? 8.202 2.277 4.414 1.00 95.44 180 VAL A C 1
ATOM 1422 O O . VAL A 1 180 ? 7.071 2.523 4.843 1.00 95.44 180 VAL A O 1
ATOM 1425 N N . LEU A 1 181 ? 8.990 1.363 4.987 1.00 95.69 181 LEU A N 1
ATOM 1426 C CA . LEU A 1 181 ? 8.595 0.594 6.165 1.00 95.69 181 LEU A CA 1
ATOM 1427 C C . LEU A 1 181 ? 8.408 1.504 7.381 1.00 95.69 181 LEU A C 1
ATOM 1429 O O . LEU A 1 181 ? 7.467 1.302 8.144 1.00 95.69 181 LEU A O 1
ATOM 1433 N N . ASN A 1 182 ? 9.266 2.505 7.579 1.00 95.62 182 ASN A N 1
ATOM 1434 C CA . ASN A 1 182 ? 9.158 3.477 8.672 1.00 95.62 182 ASN A CA 1
ATOM 1435 C C . ASN A 1 182 ? 7.961 4.423 8.544 1.00 95.62 182 ASN A C 1
ATOM 1437 O O . ASN A 1 182 ? 7.433 4.871 9.565 1.00 95.62 182 ASN A O 1
ATOM 1441 N N . ASP A 1 183 ? 7.469 4.659 7.331 1.00 94.19 183 ASP A N 1
ATOM 1442 C CA . ASP A 1 183 ? 6.277 5.465 7.105 1.00 94.19 183 ASP A CA 1
ATOM 1443 C C . ASP A 1 183 ? 4.963 4.684 7.273 1.00 94.19 183 ASP A C 1
ATOM 1445 O O . ASP A 1 183 ? 3.975 5.298 7.679 1.00 94.19 183 ASP A O 1
ATOM 1449 N N . LEU A 1 184 ? 4.938 3.356 7.066 1.00 93.81 184 LEU A N 1
ATOM 1450 C CA . LEU A 1 184 ? 3.731 2.503 7.129 1.00 93.81 184 LEU A CA 1
ATOM 1451 C C . LEU A 1 184 ? 2.853 2.652 8.395 1.00 93.81 184 LEU A C 1
ATOM 1453 O O . LEU A 1 184 ? 1.623 2.619 8.266 1.00 93.81 184 LEU A O 1
ATOM 1457 N N . PRO A 1 185 ? 3.390 2.830 9.620 1.00 94.06 185 PRO A N 1
ATOM 1458 C CA . PRO A 1 185 ? 2.550 2.995 10.806 1.00 94.06 185 PRO A CA 1
ATOM 1459 C C . PRO A 1 185 ? 1.579 4.180 10.707 1.00 94.06 185 PRO A C 1
ATOM 1461 O O . PRO A 1 185 ? 0.478 4.116 11.257 1.00 94.06 185 PRO A O 1
ATOM 1464 N N . LYS A 1 186 ? 1.944 5.254 9.990 1.00 93.31 186 LYS A N 1
ATOM 1465 C CA . LYS A 1 186 ? 1.097 6.448 9.834 1.00 93.31 186 LYS A CA 1
ATOM 1466 C C . LYS A 1 186 ? -0.204 6.139 9.071 1.00 93.31 186 LYS A C 1
ATOM 1468 O O . LYS A 1 186 ? -1.267 6.348 9.662 1.00 93.31 186 LYS A O 1
ATOM 1473 N N . PRO A 1 187 ? -0.185 5.628 7.819 1.00 93.31 187 PRO A N 1
ATOM 1474 C CA . PRO A 1 187 ? -1.403 5.246 7.113 1.00 93.31 187 PRO A CA 1
ATOM 1475 C C . PRO A 1 187 ? -2.147 4.100 7.806 1.00 93.31 187 PRO A C 1
ATOM 1477 O O . PRO A 1 187 ? -3.372 4.143 7.842 1.00 93.31 187 PRO A O 1
ATOM 1480 N N . ALA A 1 188 ? -1.463 3.139 8.441 1.00 94.12 188 ALA A N 1
ATOM 1481 C CA . ALA A 1 188 ? -2.129 2.072 9.197 1.00 94.12 188 ALA A CA 1
ATOM 1482 C C . ALA A 1 188 ? -2.984 2.625 10.356 1.00 94.12 188 ALA A C 1
ATOM 1484 O O . ALA A 1 188 ? -4.160 2.285 10.505 1.00 94.12 188 ALA A O 1
ATOM 1485 N N . MET A 1 189 ? -2.431 3.542 11.157 1.00 94.44 189 MET A N 1
ATOM 1486 C CA . MET A 1 189 ? -3.184 4.183 12.241 1.00 94.44 189 MET A CA 1
ATOM 1487 C C . MET A 1 189 ? -4.234 5.172 11.718 1.00 94.44 189 MET A C 1
ATOM 1489 O O . MET A 1 189 ? -5.277 5.346 12.353 1.00 94.44 189 MET A O 1
ATOM 1493 N N . ALA A 1 190 ? -3.995 5.819 10.574 1.00 93.94 190 ALA A N 1
ATOM 1494 C CA . ALA A 1 190 ? -4.996 6.657 9.917 1.00 93.94 190 ALA A CA 1
ATOM 1495 C C . ALA A 1 190 ? -6.198 5.823 9.447 1.00 93.94 190 ALA A C 1
ATOM 1497 O O . ALA A 1 190 ? -7.330 6.199 9.743 1.00 93.94 190 ALA A O 1
ATOM 1498 N N . ALA A 1 191 ? -5.956 4.666 8.823 1.00 94.06 191 ALA A N 1
ATOM 1499 C CA . ALA A 1 191 ? -6.980 3.714 8.399 1.00 94.06 191 ALA A CA 1
ATOM 1500 C C . ALA A 1 191 ? -7.828 3.239 9.585 1.00 94.06 191 ALA A C 1
ATOM 1502 O O . ALA A 1 191 ? -9.053 3.313 9.542 1.00 94.06 191 ALA A O 1
ATOM 1503 N N . LEU A 1 192 ? -7.181 2.841 10.686 1.00 95.00 192 LEU A N 1
ATOM 1504 C CA . LEU A 1 192 ? -7.862 2.435 11.918 1.00 95.00 192 LEU A CA 1
ATOM 1505 C C . LEU A 1 192 ? -8.737 3.558 12.489 1.00 95.00 192 LEU A C 1
ATOM 1507 O O . LEU A 1 192 ? -9.883 3.335 12.886 1.00 95.00 192 LEU A O 1
ATOM 1511 N N . ASN A 1 193 ? -8.213 4.783 12.545 1.00 93.88 193 ASN A N 1
ATOM 1512 C CA . ASN A 1 193 ? -8.974 5.914 13.068 1.00 93.88 193 ASN A CA 1
ATOM 1513 C C . ASN A 1 193 ? -10.129 6.313 12.147 1.00 93.88 193 ASN A C 1
ATOM 1515 O O . ASN A 1 193 ? -11.203 6.627 12.658 1.00 93.88 193 ASN A O 1
ATOM 1519 N N . ALA A 1 194 ? -9.932 6.268 10.829 1.00 93.94 194 ALA A N 1
ATOM 1520 C CA . ALA A 1 194 ? -10.978 6.503 9.841 1.00 93.94 194 ALA A CA 1
ATOM 1521 C C . ALA A 1 194 ? -12.083 5.440 9.941 1.00 93.94 194 ALA A C 1
ATOM 1523 O O . ALA A 1 194 ? -13.258 5.793 9.994 1.00 93.94 194 ALA A O 1
ATOM 1524 N N . ALA A 1 195 ? -11.710 4.167 10.090 1.00 94.19 195 ALA A N 1
ATOM 1525 C CA . ALA A 1 195 ? -12.627 3.047 10.293 1.00 94.19 195 ALA A CA 1
ATOM 1526 C C . ALA A 1 195 ? -13.525 3.220 11.533 1.00 94.19 195 ALA A C 1
ATOM 1528 O O . ALA A 1 195 ? -14.721 2.939 11.490 1.00 94.19 195 ALA A O 1
ATOM 1529 N N . LEU A 1 196 ? -12.974 3.724 12.643 1.00 93.44 196 LEU A N 1
ATOM 1530 C CA . LEU A 1 196 ? -13.733 3.953 13.880 1.00 93.44 196 LEU A CA 1
ATOM 1531 C C . LEU A 1 196 ? -14.442 5.314 13.939 1.00 93.44 196 LEU A C 1
ATOM 1533 O O . LEU A 1 196 ? -15.263 5.531 14.834 1.00 93.44 196 LEU A O 1
ATOM 1537 N N . ALA A 1 197 ? -14.141 6.250 13.036 1.00 93.56 197 ALA A N 1
ATOM 1538 C CA . ALA A 1 197 ? -14.665 7.613 13.102 1.00 93.56 197 ALA A CA 1
ATOM 1539 C C . ALA A 1 197 ? -16.204 7.696 13.016 1.00 93.56 197 ALA A C 1
ATOM 1541 O O . ALA A 1 197 ? -16.781 8.416 13.843 1.00 93.56 197 ALA A O 1
ATOM 1542 N N . PRO A 1 198 ? -16.899 6.965 12.115 1.00 93.06 198 PRO A N 1
ATOM 1543 C CA . PRO A 1 198 ? -18.362 6.993 12.051 1.00 93.06 198 PRO A CA 1
ATOM 1544 C C . PRO A 1 198 ? -19.006 6.504 13.352 1.00 93.06 198 PRO A C 1
ATOM 1546 O O . PRO A 1 198 ? -19.904 7.155 13.889 1.00 93.06 198 PRO A O 1
ATOM 1549 N N . HIS A 1 199 ? -18.484 5.406 13.909 1.00 93.94 199 HIS A N 1
ATOM 1550 C CA . HIS A 1 199 ? -18.954 4.831 15.171 1.00 93.94 199 HIS A CA 1
ATOM 1551 C C . HIS A 1 199 ? -18.765 5.791 16.347 1.00 93.94 199 HIS A C 1
ATOM 1553 O O . HIS A 1 199 ? -19.725 6.105 17.052 1.00 93.94 199 HIS A O 1
ATOM 1559 N N . ARG A 1 200 ? -17.548 6.326 16.513 1.00 94.44 200 ARG A N 1
ATOM 1560 C CA . ARG A 1 200 ? -17.215 7.286 17.578 1.00 94.44 200 ARG A CA 1
ATOM 1561 C C . ARG A 1 200 ? -18.098 8.528 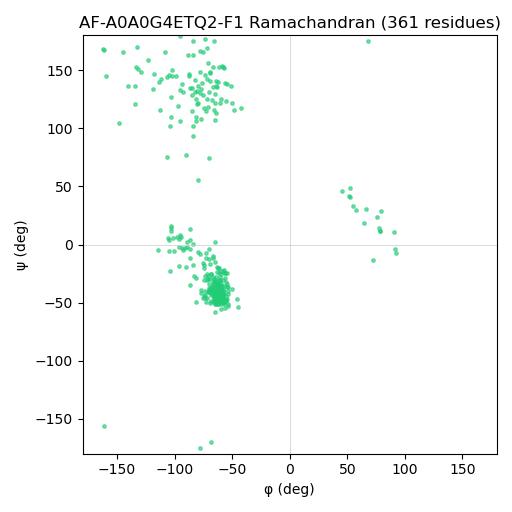17.512 1.00 94.44 200 ARG A C 1
ATOM 1563 O O . ARG A 1 200 ? -18.576 8.994 18.545 1.00 94.44 200 ARG A O 1
ATOM 1570 N N . SER A 1 201 ? -18.334 9.039 16.305 1.00 94.56 201 SER A N 1
ATOM 1571 C CA . SER A 1 201 ? -19.168 10.223 16.080 1.00 94.56 201 SER A CA 1
ATOM 1572 C C . SER A 1 201 ? -20.627 9.957 16.445 1.00 94.56 201 SER A C 1
ATOM 1574 O O . SER A 1 201 ? -21.246 10.758 17.147 1.00 94.56 201 SER A O 1
ATOM 1576 N N . LEU A 1 202 ? -21.166 8.807 16.035 1.00 94.75 202 LEU A N 1
ATOM 1577 C CA . LEU A 1 202 ? -22.531 8.408 16.361 1.00 94.75 202 LEU A CA 1
ATOM 1578 C C . LEU A 1 202 ? -22.708 8.172 17.867 1.00 94.75 202 LEU A C 1
ATOM 1580 O O . LEU A 1 202 ? -23.657 8.684 18.458 1.00 94.75 202 LEU A O 1
ATOM 1584 N N . ALA A 1 203 ? -21.773 7.474 18.513 1.00 95.12 203 ALA A N 1
ATOM 1585 C CA . ALA A 1 203 ? -21.802 7.253 19.957 1.00 95.12 203 ALA A CA 1
ATOM 1586 C C . ALA A 1 203 ? -21.770 8.581 20.733 1.00 95.12 203 ALA A C 1
ATOM 1588 O O . ALA A 1 203 ? -22.555 8.770 21.666 1.00 95.12 203 ALA A O 1
ATOM 1589 N N . ALA A 1 204 ? -20.915 9.525 20.324 1.00 94.06 204 ALA A N 1
ATOM 1590 C CA . ALA A 1 204 ? -20.838 10.859 20.921 1.00 94.06 204 ALA A CA 1
ATOM 1591 C C . ALA A 1 204 ? -22.133 11.667 20.729 1.00 94.06 204 ALA A C 1
ATOM 1593 O O . ALA A 1 204 ? -22.519 12.429 21.614 1.00 94.06 204 ALA A O 1
ATOM 1594 N N . LEU A 1 205 ? -22.828 11.476 19.605 1.00 95.62 205 LEU A N 1
ATOM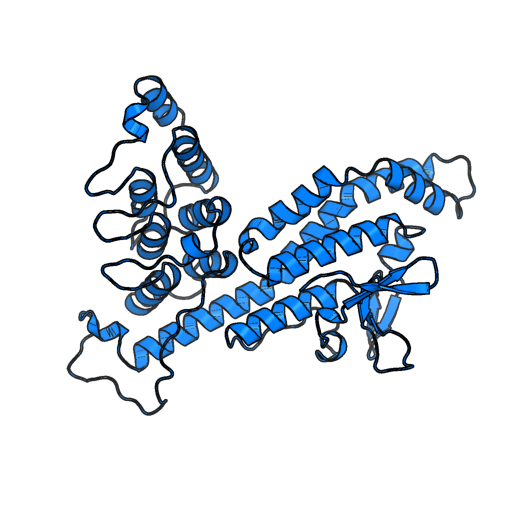 1595 C CA . LEU A 1 205 ? -24.114 12.110 19.324 1.00 95.62 205 LEU A CA 1
ATOM 1596 C C . LEU A 1 205 ? -25.259 11.497 20.149 1.00 95.62 205 LEU A C 1
ATOM 1598 O O . LEU A 1 205 ? -26.122 12.229 20.638 1.00 95.62 205 LEU A O 1
ATOM 1602 N N . LEU A 1 206 ? -25.273 10.176 20.324 1.00 94.44 206 LEU A N 1
ATOM 1603 C CA . LEU A 1 206 ? -26.318 9.464 21.065 1.00 94.44 206 LEU A CA 1
ATOM 1604 C C . LEU A 1 206 ? -26.195 9.659 22.576 1.00 94.44 206 LEU A C 1
ATOM 1606 O O . LEU A 1 206 ? -27.194 9.948 23.228 1.00 94.44 206 LEU A O 1
ATOM 1610 N N . THR A 1 207 ? -24.980 9.554 23.120 1.00 94.31 207 THR A N 1
ATOM 1611 C CA . THR A 1 207 ? -24.700 9.582 24.569 1.00 94.31 207 THR A CA 1
ATOM 1612 C C . THR A 1 207 ? -25.448 10.688 25.336 1.00 94.31 207 THR A C 1
ATOM 1614 O O . THR A 1 207 ? -26.165 10.354 26.275 1.00 94.31 207 THR A O 1
ATOM 1617 N N . PRO A 1 208 ? -25.379 11.984 24.961 1.00 94.81 208 PRO A N 1
ATOM 1618 C CA . PRO A 1 208 ? -26.043 13.055 25.714 1.00 94.81 208 PRO A CA 1
ATOM 1619 C C . PRO A 1 208 ? -27.575 13.082 25.567 1.00 94.81 208 PRO A C 1
ATOM 1621 O O . PRO A 1 208 ? -28.230 13.882 26.228 1.00 94.81 208 PRO A O 1
ATOM 1624 N N . ARG A 1 209 ? -28.154 12.261 24.682 1.00 95.31 209 ARG A N 1
ATOM 1625 C CA . ARG A 1 209 ? -29.600 12.209 24.401 1.00 95.31 209 ARG A CA 1
ATOM 1626 C C . ARG A 1 209 ? -30.306 11.047 25.098 1.00 95.31 209 ARG A C 1
ATOM 1628 O O . ARG A 1 209 ? -31.525 10.933 24.998 1.00 95.31 209 ARG A O 1
ATOM 1635 N N . LEU A 1 210 ? -29.562 10.172 25.770 1.00 94.00 210 LEU A N 1
ATOM 1636 C CA . LEU A 1 210 ? -30.124 9.022 26.466 1.00 94.00 210 LEU A CA 1
ATOM 1637 C C . LEU A 1 210 ? -30.654 9.437 27.841 1.00 94.00 210 LEU A C 1
ATOM 1639 O O . LEU A 1 210 ? -29.950 10.075 28.620 1.00 94.00 210 LEU A O 1
ATOM 1643 N N . ALA A 1 211 ? -31.883 9.031 28.158 1.00 94.00 211 ALA A N 1
ATOM 1644 C CA . ALA A 1 211 ? -32.512 9.253 29.460 1.00 94.00 211 ALA A CA 1
ATOM 1645 C C . ALA A 1 211 ? -32.020 8.234 30.511 1.00 94.00 211 ALA A C 1
ATOM 1647 O O . ALA A 1 211 ? -32.810 7.502 31.101 1.00 94.00 211 ALA A O 1
ATOM 1648 N N . VAL A 1 212 ? -30.701 8.154 30.699 1.00 94.00 212 VAL A N 1
ATOM 1649 C CA . VAL A 1 212 ? -30.009 7.246 31.635 1.00 94.00 212 VAL A CA 1
ATOM 1650 C C . VAL A 1 212 ? -28.960 8.020 32.440 1.00 94.00 212 VAL A C 1
ATOM 1652 O O . VAL A 1 212 ? -28.677 9.184 32.143 1.00 94.00 212 VAL A O 1
ATOM 1655 N N . GLY A 1 213 ? -28.377 7.402 33.471 1.00 92.50 213 GLY A N 1
ATOM 1656 C CA . GLY A 1 213 ? -27.386 8.073 34.315 1.00 92.50 213 GLY A CA 1
ATOM 1657 C C . GLY A 1 213 ? -26.135 8.519 33.535 1.00 92.50 213 GLY A C 1
ATOM 1658 O O . GLY A 1 213 ? -25.751 7.873 32.560 1.00 92.50 213 GLY A O 1
ATOM 1659 N N . PRO A 1 214 ? -25.420 9.576 33.970 1.00 88.44 214 PRO A N 1
ATOM 1660 C CA . PRO A 1 214 ? -24.246 10.104 33.260 1.00 88.44 214 PRO A CA 1
ATOM 1661 C C . PRO A 1 214 ? -23.078 9.110 33.168 1.00 88.44 214 PRO A C 1
ATOM 1663 O O . PRO A 1 214 ? -22.244 9.220 32.272 1.00 88.44 214 PRO A O 1
ATOM 1666 N N . GLN A 1 215 ? -23.014 8.139 34.083 1.00 88.75 215 GLN A N 1
ATOM 1667 C CA . GLN A 1 215 ? -22.038 7.048 34.029 1.00 88.75 215 GLN A CA 1
ATOM 1668 C C . GLN A 1 215 ? -22.469 5.935 33.071 1.00 88.75 215 GLN A C 1
ATOM 1670 O O . GLN A 1 215 ? -21.624 5.271 32.490 1.00 88.75 215 GLN A O 1
ATOM 1675 N N . GLU A 1 216 ? -23.774 5.747 32.885 1.00 91.75 216 GLU A N 1
ATOM 1676 C CA . GLU A 1 216 ? -24.354 4.676 32.074 1.00 91.75 216 GLU A CA 1
ATOM 1677 C C . GLU A 1 216 ? -24.470 5.068 30.598 1.00 91.75 216 GLU A C 1
ATOM 1679 O O . GLU A 1 216 ? -24.279 4.245 29.701 1.00 91.75 216 GLU A O 1
ATOM 1684 N N . ALA A 1 217 ? -24.747 6.350 30.342 1.00 92.75 217 ALA A N 1
ATOM 1685 C CA . ALA A 1 217 ? -24.988 6.892 29.012 1.00 92.75 217 ALA A CA 1
ATOM 1686 C C . ALA A 1 217 ? -23.867 6.585 28.002 1.00 92.75 217 ALA A C 1
ATOM 1688 O O . ALA A 1 217 ? -24.203 6.203 26.879 1.00 92.75 217 ALA A O 1
ATOM 1689 N N . PRO A 1 218 ? -22.562 6.675 28.345 1.00 92.62 218 PRO A N 1
ATOM 1690 C CA . PRO A 1 218 ? -21.497 6.322 27.409 1.00 92.62 218 PRO A CA 1
ATOM 1691 C C . PRO A 1 218 ? -21.528 4.852 26.982 1.00 92.62 218 PRO A C 1
ATOM 1693 O O . PRO A 1 218 ? -21.256 4.566 25.818 1.00 92.62 218 PRO A O 1
ATOM 1696 N N . PHE A 1 219 ? -21.882 3.929 27.885 1.00 93.00 219 PHE A N 1
ATOM 1697 C CA . PHE A 1 219 ? -21.954 2.498 27.572 1.00 93.00 219 PHE A CA 1
ATOM 1698 C C . PHE A 1 219 ? -23.105 2.208 26.607 1.00 93.00 219 PHE A C 1
ATOM 1700 O O . PHE A 1 219 ? -22.920 1.569 25.570 1.00 93.00 219 PHE A O 1
ATOM 1707 N N . PHE A 1 220 ? -24.293 2.740 26.904 1.00 93.69 220 PHE A N 1
ATOM 1708 C CA . PHE A 1 220 ? -25.454 2.581 26.033 1.00 93.69 220 PHE A CA 1
ATOM 1709 C C . PHE A 1 220 ? -25.256 3.278 24.683 1.00 93.69 220 PHE A C 1
ATOM 1711 O O . PHE A 1 220 ? -25.544 2.683 23.648 1.00 93.69 220 PHE A O 1
ATOM 1718 N N . GLY A 1 221 ? -24.712 4.498 24.666 1.00 94.69 221 GLY A N 1
ATOM 1719 C CA . GLY A 1 221 ? -24.427 5.237 23.435 1.00 94.69 221 GLY A CA 1
ATOM 1720 C C . GLY A 1 221 ? -23.438 4.502 22.529 1.00 94.69 221 GLY A C 1
ATOM 1721 O O . GLY A 1 221 ? -23.685 4.375 21.329 1.00 94.69 221 GLY A O 1
ATOM 1722 N N . TRP A 1 222 ? -22.364 3.954 23.107 1.00 95.38 222 TRP A N 1
ATOM 1723 C CA . TRP A 1 222 ? -21.377 3.137 22.393 1.00 95.38 222 TRP A CA 1
ATOM 1724 C C . TRP A 1 222 ? -21.996 1.858 21.819 1.00 95.38 222 TRP A C 1
ATOM 1726 O O . TRP A 1 222 ? -21.815 1.544 20.637 1.00 95.38 222 TRP A O 1
ATOM 1736 N N . ARG A 1 223 ? -22.795 1.154 22.632 1.00 95.19 223 ARG A N 1
ATOM 1737 C CA . ARG A 1 223 ? -23.459 -0.088 22.228 1.00 95.19 223 ARG A CA 1
ATOM 1738 C C . ARG A 1 223 ? -24.500 0.138 21.135 1.00 95.19 223 ARG A C 1
ATOM 1740 O O . ARG A 1 223 ? -24.513 -0.613 20.166 1.00 95.19 223 ARG A O 1
ATOM 1747 N N . ILE A 1 224 ? -25.328 1.177 21.240 1.00 93.94 224 ILE A N 1
ATOM 1748 C CA . ILE A 1 224 ? -26.322 1.511 20.207 1.00 93.94 224 ILE A CA 1
ATOM 1749 C C . ILE A 1 224 ? -25.622 1.853 18.889 1.00 93.94 224 ILE A C 1
ATOM 1751 O O . ILE A 1 224 ? -26.016 1.341 17.844 1.00 93.94 224 ILE A O 1
ATOM 1755 N N . ALA A 1 225 ? -24.551 2.653 18.935 1.00 94.56 225 ALA A N 1
ATOM 1756 C CA . ALA A 1 225 ? -23.777 2.984 17.743 1.00 94.56 225 ALA A CA 1
ATOM 1757 C C . ALA A 1 225 ? -23.172 1.742 17.065 1.00 94.56 225 ALA A C 1
ATOM 1759 O O . ALA A 1 225 ? -23.067 1.716 15.842 1.00 94.56 225 ALA A O 1
ATOM 1760 N N . SER A 1 226 ? -22.818 0.696 17.828 1.00 93.50 226 SER A N 1
ATOM 1761 C CA . SER A 1 226 ? -22.254 -0.541 17.262 1.00 93.50 226 SER A CA 1
ATOM 1762 C C . SER A 1 226 ? -23.240 -1.311 16.376 1.00 93.50 226 SER A C 1
ATOM 1764 O O . SER A 1 226 ? -22.819 -1.936 15.410 1.00 93.50 226 SER A O 1
ATOM 1766 N N . TYR A 1 227 ? -24.550 -1.222 16.641 1.00 90.69 227 TYR A N 1
ATOM 1767 C CA . TYR A 1 227 ? -25.574 -1.886 15.821 1.00 90.69 227 TYR A CA 1
ATOM 1768 C C . TYR A 1 227 ? -25.815 -1.208 14.468 1.00 90.69 227 TYR A C 1
ATOM 1770 O O . TYR A 1 227 ? -26.399 -1.815 13.577 1.00 90.69 227 TYR A O 1
ATOM 1778 N N . LEU A 1 228 ? -25.385 0.046 14.319 1.00 87.94 228 LEU A N 1
ATOM 1779 C CA . LEU A 1 228 ? -25.515 0.841 13.095 1.00 87.94 228 LEU A CA 1
ATOM 1780 C C . LEU A 1 228 ? -24.184 0.933 12.332 1.00 87.94 228 LEU A C 1
ATOM 1782 O O . LEU A 1 228 ? -24.005 1.813 11.492 1.00 87.94 228 LEU A O 1
ATOM 1786 N N . PHE A 1 229 ? -23.230 0.061 12.661 1.00 89.50 229 PHE A N 1
ATOM 1787 C CA . PHE A 1 229 ? -21.904 0.061 12.068 1.00 89.50 229 PHE A CA 1
ATOM 1788 C C . PHE A 1 229 ? -21.911 -0.606 10.690 1.00 89.50 229 PHE A C 1
ATOM 1790 O O . PHE A 1 229 ? -22.255 -1.779 10.563 1.00 89.50 229 PHE A O 1
ATOM 1797 N N . ASP A 1 230 ? -21.497 0.137 9.664 1.00 90.94 230 ASP A N 1
ATOM 1798 C CA . ASP A 1 230 ? -21.330 -0.383 8.308 1.00 90.94 230 ASP A CA 1
ATOM 1799 C C . ASP A 1 230 ? -19.957 -1.055 8.167 1.00 90.94 230 ASP A C 1
ATOM 1801 O O . ASP A 1 230 ? -18.939 -0.408 7.905 1.00 90.94 230 ASP A O 1
ATOM 1805 N N . THR A 1 231 ? -19.926 -2.371 8.381 1.00 88.94 231 THR A N 1
ATOM 1806 C CA . THR A 1 231 ? -18.699 -3.171 8.274 1.00 88.94 231 THR A CA 1
ATOM 1807 C C . THR A 1 231 ? -18.115 -3.153 6.860 1.00 88.94 231 THR A C 1
ATOM 1809 O O . THR A 1 231 ? -16.896 -3.153 6.709 1.00 88.94 231 THR A O 1
ATOM 1812 N N . GLU A 1 232 ? -18.950 -3.106 5.819 1.00 89.69 232 GLU A N 1
ATOM 1813 C CA . GLU A 1 232 ? -18.472 -3.158 4.437 1.00 89.69 232 GLU A CA 1
ATOM 1814 C C . GLU A 1 232 ? -17.773 -1.852 4.042 1.00 89.69 232 GLU A C 1
ATOM 1816 O O . GLU A 1 232 ? -16.660 -1.880 3.509 1.00 89.69 232 GLU A O 1
ATOM 1821 N N . ALA A 1 233 ? -18.372 -0.702 4.365 1.00 89.56 233 ALA A N 1
ATOM 1822 C CA . ALA A 1 233 ? -17.750 0.601 4.129 1.00 89.56 233 ALA A CA 1
ATOM 1823 C C . ALA A 1 233 ? -16.416 0.752 4.880 1.00 89.56 233 ALA A C 1
ATOM 1825 O O . ALA A 1 233 ? -15.472 1.371 4.378 1.00 89.56 233 ALA A O 1
ATOM 1826 N N . VAL A 1 234 ? -16.313 0.158 6.068 1.00 88.56 234 VAL A N 1
ATOM 1827 C CA . VAL A 1 234 ? -15.097 0.201 6.884 1.00 88.56 234 VAL A CA 1
ATOM 1828 C C . VAL A 1 234 ? -13.995 -0.686 6.321 1.00 88.56 234 VAL A C 1
ATOM 1830 O O . VAL A 1 234 ? -12.869 -0.211 6.179 1.00 88.56 234 VAL A O 1
ATOM 1833 N N . ASN A 1 235 ? -14.305 -1.922 5.928 1.00 88.69 235 ASN A N 1
ATOM 1834 C CA . ASN A 1 235 ? -13.320 -2.804 5.299 1.00 88.69 235 ASN A CA 1
ATOM 1835 C C . ASN A 1 235 ? -12.785 -2.198 3.993 1.00 88.69 235 ASN A C 1
ATOM 1837 O O . ASN A 1 235 ? -11.581 -2.250 3.734 1.00 88.69 235 ASN A O 1
ATOM 1841 N N . ARG A 1 236 ? -13.652 -1.533 3.212 1.00 90.06 236 ARG A N 1
ATOM 1842 C CA . ARG A 1 236 ? -13.223 -0.741 2.047 1.00 90.06 236 ARG A CA 1
ATOM 1843 C C . ARG A 1 236 ? -12.297 0.402 2.451 1.00 90.06 236 ARG A C 1
ATOM 1845 O O . ARG A 1 236 ? -11.224 0.517 1.886 1.00 90.06 236 ARG A O 1
ATOM 1852 N N . THR A 1 237 ? -12.635 1.179 3.482 1.00 90.81 237 THR A N 1
ATOM 1853 C CA . THR A 1 237 ? -11.778 2.280 3.974 1.00 90.81 237 THR A CA 1
ATOM 1854 C C . THR A 1 237 ? -10.383 1.793 4.387 1.00 90.81 237 THR A C 1
ATOM 1856 O O . THR A 1 237 ? -9.381 2.440 4.070 1.00 90.81 237 THR A O 1
ATOM 1859 N N . ILE A 1 238 ? -10.305 0.653 5.083 1.00 90.31 238 ILE A N 1
ATOM 1860 C CA . ILE A 1 238 ? -9.033 0.043 5.496 1.00 90.31 238 ILE A CA 1
ATOM 1861 C C . ILE A 1 238 ? -8.233 -0.381 4.260 1.00 90.31 238 ILE A C 1
ATOM 1863 O O . ILE A 1 238 ? -7.073 0.010 4.116 1.00 90.31 238 ILE A O 1
ATOM 1867 N N . THR A 1 239 ? -8.876 -1.116 3.350 1.00 88.94 239 THR A N 1
ATOM 1868 C CA . THR A 1 239 ? -8.252 -1.627 2.123 1.00 88.94 239 THR A CA 1
ATOM 1869 C C . THR A 1 239 ? -7.790 -0.495 1.208 1.00 88.94 239 THR A C 1
ATOM 1871 O O . THR A 1 239 ? -6.666 -0.538 0.729 1.00 88.94 239 THR A O 1
ATOM 1874 N N . ASP A 1 240 ? -8.596 0.548 1.017 1.00 88.38 240 ASP A N 1
ATOM 1875 C CA . ASP A 1 240 ? -8.280 1.699 0.164 1.00 88.38 240 ASP A CA 1
ATOM 1876 C C . ASP A 1 240 ? -7.094 2.504 0.709 1.00 88.38 240 ASP A C 1
ATOM 1878 O O . ASP A 1 240 ? -6.245 2.967 -0.053 1.00 88.38 240 ASP A O 1
ATOM 1882 N N . THR A 1 241 ? -6.996 2.646 2.035 1.00 87.56 241 THR A N 1
ATOM 1883 C CA . THR A 1 241 ? -5.879 3.365 2.672 1.00 87.56 241 THR A CA 1
ATOM 1884 C C . THR A 1 241 ? -4.566 2.590 2.552 1.00 87.56 241 THR A C 1
ATOM 1886 O O . THR A 1 241 ? -3.501 3.193 2.420 1.00 87.56 241 THR A O 1
ATOM 1889 N N . LEU A 1 242 ? -4.633 1.256 2.590 1.00 88.69 242 LEU A N 1
ATOM 1890 C CA . LEU A 1 242 ? -3.479 0.359 2.473 1.00 88.69 242 LEU A CA 1
ATOM 1891 C C . LEU A 1 242 ? -3.295 -0.202 1.057 1.00 88.69 242 LEU A C 1
ATOM 1893 O O . LEU A 1 242 ? -2.393 -1.005 0.827 1.00 88.69 242 LEU A O 1
ATOM 1897 N N . LEU A 1 243 ? -4.086 0.279 0.096 1.00 87.00 243 LEU A N 1
ATOM 1898 C CA . LEU A 1 243 ? -4.038 -0.107 -1.309 1.00 87.00 243 LEU A CA 1
ATOM 1899 C C . LEU A 1 243 ? -2.640 0.025 -1.931 1.00 87.00 243 LEU A C 1
ATOM 1901 O O . LEU A 1 243 ? -2.289 -0.860 -2.713 1.00 87.00 243 LEU A O 1
ATOM 1905 N N . PRO A 1 244 ? -1.811 1.037 -1.579 1.00 87.12 244 PRO A N 1
ATOM 1906 C CA . PRO A 1 244 ? -0.435 1.097 -2.060 1.00 87.12 244 PRO A CA 1
ATOM 1907 C C . PRO A 1 244 ? 0.389 -0.150 -1.731 1.00 87.12 244 PRO A C 1
ATOM 1909 O O . PRO A 1 244 ? 1.331 -0.421 -2.456 1.00 87.12 244 PRO A O 1
ATOM 1912 N N . PHE A 1 245 ? 0.024 -0.911 -0.690 1.00 88.25 245 PHE A N 1
ATOM 1913 C CA . PHE A 1 245 ? 0.757 -2.081 -0.200 1.00 88.25 245 PHE A CA 1
ATOM 1914 C C . PHE A 1 245 ? 0.124 -3.436 -0.534 1.00 88.25 245 PHE A C 1
ATOM 1916 O O . PHE A 1 245 ? 0.591 -4.477 -0.069 1.00 88.25 245 PHE A O 1
ATOM 1923 N N . ARG A 1 246 ? -0.951 -3.445 -1.325 1.00 83.81 246 ARG A N 1
ATOM 1924 C CA . ARG A 1 246 ? -1.884 -4.577 -1.461 1.00 83.81 246 ARG A CA 1
ATOM 1925 C C . ARG A 1 246 ? -1.284 -5.923 -1.888 1.00 83.81 246 ARG A C 1
ATOM 1927 O O . ARG A 1 246 ? -1.920 -6.943 -1.646 1.00 83.81 246 ARG A O 1
ATOM 1934 N N . HIS A 1 247 ? -0.112 -5.931 -2.521 1.00 87.00 247 HIS A N 1
ATOM 1935 C CA . HIS A 1 247 ? 0.539 -7.153 -3.015 1.00 87.00 247 HIS A CA 1
ATOM 1936 C C . HIS A 1 247 ? 1.549 -7.749 -2.023 1.00 87.00 247 HIS A C 1
ATOM 1938 O O . HIS A 1 247 ? 2.224 -8.717 -2.351 1.00 87.00 247 HIS A O 1
ATOM 1944 N N . THR A 1 248 ? 1.644 -7.201 -0.806 1.00 89.62 248 THR A N 1
ATOM 1945 C CA . THR A 1 248 ? 2.552 -7.690 0.245 1.00 89.62 248 THR A CA 1
ATOM 1946 C C . THR A 1 248 ? 1.815 -8.507 1.307 1.00 89.62 248 THR A C 1
ATOM 1948 O O . THR A 1 248 ? 0.693 -8.182 1.719 1.00 89.62 248 THR A O 1
ATOM 1951 N N . ASP A 1 249 ? 2.478 -9.539 1.836 1.00 90.44 249 ASP A N 1
ATOM 1952 C CA . ASP A 1 249 ? 1.988 -10.269 3.012 1.00 90.44 249 ASP A CA 1
ATOM 1953 C C . ASP A 1 249 ? 1.890 -9.356 4.238 1.00 90.44 249 ASP A C 1
ATOM 1955 O O . ASP A 1 249 ? 0.955 -9.469 5.037 1.00 90.44 249 ASP A O 1
ATOM 1959 N N . MET A 1 250 ? 2.823 -8.406 4.360 1.00 93.25 250 MET A N 1
ATOM 1960 C CA . MET A 1 250 ? 2.806 -7.365 5.382 1.00 93.25 250 MET A CA 1
ATOM 1961 C C . MET A 1 250 ? 1.478 -6.595 5.382 1.00 93.25 250 MET A C 1
ATOM 1963 O O . MET A 1 250 ? 0.844 -6.484 6.433 1.00 93.25 250 MET A O 1
ATOM 1967 N N . ALA A 1 251 ? 1.018 -6.096 4.232 1.00 91.75 251 ALA A N 1
ATOM 1968 C CA . ALA A 1 251 ? -0.236 -5.348 4.155 1.00 91.75 251 ALA A CA 1
ATOM 1969 C C . ALA A 1 251 ? -1.445 -6.198 4.523 1.00 91.75 251 ALA A C 1
ATOM 1971 O O . ALA A 1 251 ? -2.286 -5.748 5.297 1.00 91.75 251 ALA A O 1
ATOM 1972 N N . ARG A 1 252 ? -1.516 -7.442 4.038 1.00 91.88 252 ARG A N 1
ATOM 1973 C CA . ARG A 1 252 ? -2.603 -8.364 4.394 1.00 91.88 252 ARG A CA 1
ATOM 1974 C C . ARG A 1 252 ? -2.664 -8.598 5.906 1.00 91.88 252 ARG A C 1
ATOM 1976 O O . ARG A 1 252 ? -3.747 -8.538 6.495 1.00 91.88 252 ARG A O 1
ATOM 1983 N N . ARG A 1 253 ? -1.511 -8.819 6.544 1.00 94.38 253 ARG A N 1
ATOM 1984 C CA . ARG A 1 253 ? -1.385 -8.968 8.005 1.00 94.38 253 ARG A CA 1
ATOM 1985 C C . ARG A 1 253 ? -1.855 -7.710 8.738 1.00 94.38 253 ARG A C 1
ATOM 1987 O O . ARG A 1 253 ? -2.644 -7.811 9.677 1.00 94.38 253 ARG A O 1
ATOM 1994 N N . VAL A 1 254 ? -1.431 -6.530 8.282 1.00 95.12 254 VAL A N 1
ATOM 1995 C CA . VAL A 1 254 ? -1.825 -5.233 8.858 1.00 95.12 254 VAL A CA 1
ATOM 1996 C C . VAL A 1 254 ? -3.326 -4.967 8.693 1.00 95.12 254 VAL A C 1
ATOM 1998 O O . VAL A 1 254 ? -3.971 -4.609 9.678 1.00 95.12 254 VAL A O 1
ATOM 2001 N N . CYS A 1 255 ? -3.903 -5.181 7.506 1.00 93.62 255 CYS A N 1
ATOM 2002 C CA . CYS A 1 255 ? -5.344 -5.044 7.265 1.00 93.62 255 CYS A CA 1
ATOM 2003 C C . CYS A 1 255 ? -6.140 -5.944 8.210 1.00 93.62 255 CYS A C 1
ATOM 2005 O O . CYS A 1 255 ? -7.002 -5.454 8.936 1.00 93.62 255 CYS A O 1
ATOM 2007 N N . THR A 1 256 ? -5.788 -7.232 8.279 1.00 93.69 256 THR A N 1
ATOM 2008 C CA . THR A 1 256 ? -6.498 -8.199 9.131 1.00 93.69 256 THR A CA 1
ATOM 2009 C C . THR A 1 256 ? -6.398 -7.824 10.613 1.00 93.69 256 THR A C 1
ATOM 2011 O O . THR A 1 256 ? -7.375 -7.925 11.357 1.00 93.69 256 THR A O 1
ATOM 2014 N N . ALA A 1 257 ? -5.237 -7.332 11.058 1.00 95.44 257 ALA A N 1
ATOM 2015 C CA . ALA A 1 257 ? -5.072 -6.827 12.416 1.00 95.44 257 ALA A CA 1
ATOM 2016 C C . ALA A 1 257 ? -5.963 -5.599 12.680 1.00 95.44 257 ALA A C 1
ATOM 2018 O O . ALA A 1 257 ? -6.651 -5.543 13.698 1.00 95.44 257 ALA A O 1
ATOM 2019 N N . ILE A 1 258 ? -6.005 -4.624 11.770 1.00 95.81 258 ILE A N 1
ATOM 2020 C CA . ILE A 1 258 ? -6.859 -3.438 11.929 1.00 95.81 258 ILE A CA 1
ATOM 2021 C C . ILE A 1 258 ? -8.340 -3.833 11.951 1.00 95.81 258 ILE A C 1
ATOM 2023 O O . ILE A 1 258 ? -9.068 -3.370 12.828 1.00 95.81 258 ILE A O 1
ATOM 2027 N N . GLU A 1 259 ? -8.785 -4.711 11.053 1.00 93.88 259 GLU A N 1
ATOM 2028 C CA . GLU A 1 259 ? -10.159 -5.229 11.026 1.00 93.88 259 GLU A CA 1
ATOM 2029 C C . GLU A 1 259 ? -10.532 -5.908 12.351 1.00 93.88 259 GLU A C 1
ATOM 2031 O O . GLU A 1 259 ? -11.578 -5.615 12.940 1.00 93.88 259 GLU A O 1
ATOM 2036 N N . HIS A 1 260 ? -9.645 -6.759 12.877 1.00 94.69 260 HIS A N 1
ATOM 2037 C CA . HIS A 1 260 ? -9.849 -7.400 14.172 1.00 94.69 260 HIS A CA 1
ATOM 2038 C C . HIS A 1 260 ? -9.903 -6.390 15.326 1.00 94.69 260 HIS A C 1
ATOM 2040 O O . HIS A 1 260 ? -10.763 -6.493 16.209 1.00 94.69 260 HIS A O 1
ATOM 2046 N N . PHE A 1 261 ? -9.020 -5.388 15.320 1.00 96.06 261 PHE A N 1
ATOM 2047 C CA . PHE A 1 261 ? -9.032 -4.322 16.319 1.00 96.06 261 PHE A CA 1
ATOM 2048 C C . PHE A 1 261 ? -10.345 -3.539 16.273 1.00 96.06 261 PHE A C 1
ATOM 2050 O O . PHE A 1 261 ? -10.937 -3.274 17.318 1.00 96.06 261 PHE A O 1
ATOM 2057 N N . VAL A 1 262 ? -10.828 -3.192 15.077 1.00 94.94 262 VAL A N 1
ATOM 2058 C CA . VAL A 1 262 ? -12.110 -2.502 14.887 1.00 94.94 262 VAL A CA 1
ATOM 2059 C C . VAL A 1 262 ? -13.245 -3.345 15.457 1.00 94.94 262 VAL A C 1
ATOM 2061 O O . VAL A 1 262 ? -14.011 -2.840 16.276 1.00 94.94 262 VAL A O 1
ATOM 2064 N N . LYS A 1 263 ? -13.320 -4.635 15.112 1.00 93.25 263 LYS A N 1
ATOM 2065 C CA . LYS A 1 263 ? -14.327 -5.553 15.663 1.00 93.25 263 LYS A CA 1
ATOM 2066 C C . LYS A 1 263 ? -14.280 -5.587 17.193 1.00 93.25 263 LYS A C 1
ATOM 2068 O O . LYS A 1 263 ? -15.308 -5.420 17.842 1.00 93.25 263 LYS A O 1
ATOM 2073 N N . SER A 1 264 ? -13.087 -5.721 17.766 1.00 94.25 264 SER A N 1
ATOM 2074 C CA . SER A 1 264 ? -12.885 -5.733 19.220 1.00 94.25 264 SER A CA 1
ATOM 2075 C C . SER A 1 264 ? -13.298 -4.409 19.874 1.00 94.25 264 SER A C 1
ATOM 2077 O O . SER A 1 264 ? -13.922 -4.399 20.933 1.00 94.25 264 SER A O 1
ATOM 2079 N N . ALA A 1 265 ? -13.026 -3.277 19.224 1.00 94.25 265 ALA A N 1
ATOM 2080 C CA . ALA A 1 265 ? -13.412 -1.953 19.703 1.00 94.25 265 ALA A CA 1
ATOM 2081 C C . ALA A 1 265 ? -14.937 -1.734 19.711 1.00 94.25 265 ALA A C 1
ATOM 2083 O O . ALA A 1 265 ? -15.452 -1.028 20.581 1.00 94.25 265 ALA A O 1
ATOM 2084 N N . LEU A 1 266 ? -15.672 -2.347 18.779 1.00 92.75 266 LEU A N 1
ATOM 2085 C CA . LEU A 1 266 ? -17.141 -2.323 18.768 1.00 92.75 266 LEU A CA 1
ATOM 2086 C C . LEU A 1 266 ? -17.750 -3.165 19.895 1.00 92.75 266 LEU A C 1
ATOM 2088 O O . LEU A 1 266 ? -18.867 -2.892 20.337 1.00 92.75 266 LEU A O 1
ATOM 2092 N N . GLU A 1 267 ? -17.028 -4.190 20.351 1.00 91.44 267 GLU A N 1
ATOM 2093 C CA . GLU A 1 267 ? -17.431 -5.036 21.475 1.00 91.44 267 GLU A CA 1
ATOM 2094 C C . GLU A 1 267 ? -17.051 -4.455 22.841 1.00 91.44 267 GLU A C 1
ATOM 2096 O O . GLU A 1 267 ? -17.641 -4.854 23.847 1.00 91.44 267 GLU A O 1
ATOM 2101 N N . ALA A 1 268 ? -16.123 -3.497 22.872 1.00 92.06 268 ALA A N 1
ATOM 2102 C CA . ALA A 1 268 ? -15.757 -2.771 24.078 1.00 92.06 268 ALA A CA 1
ATOM 2103 C C . ALA A 1 268 ? -16.969 -2.055 24.695 1.00 92.06 268 ALA A C 1
ATOM 2105 O O . ALA A 1 268 ? -17.908 -1.637 24.013 1.00 92.06 268 ALA A O 1
ATOM 2106 N N . SER A 1 269 ? -16.925 -1.857 26.007 1.00 88.50 269 SER A N 1
ATOM 2107 C CA . SER A 1 269 ? -17.978 -1.180 26.758 1.00 88.50 269 SER A CA 1
ATOM 2108 C C . SER A 1 269 ? -18.082 0.305 26.395 1.00 88.50 269 SER A C 1
ATOM 2110 O O . SER A 1 269 ? -19.176 0.866 26.396 1.00 88.50 269 SER A O 1
ATOM 2112 N N . SER A 1 270 ? -16.966 0.969 26.076 1.00 90.88 270 SER A N 1
ATOM 2113 C CA . SER A 1 270 ? -16.943 2.399 25.747 1.00 90.88 270 SER A CA 1
ATOM 2114 C C . SER A 1 270 ? -15.668 2.819 25.013 1.00 90.88 270 SER A C 1
ATOM 2116 O O . SER A 1 270 ? -14.650 2.129 25.054 1.00 90.88 270 SER A O 1
ATOM 2118 N N . ASN A 1 271 ? -15.656 4.038 24.459 1.00 90.00 271 ASN A N 1
ATOM 2119 C CA . ASN A 1 271 ? -14.443 4.629 23.877 1.00 90.00 271 ASN A CA 1
ATOM 2120 C C . ASN A 1 271 ? -13.267 4.700 24.869 1.00 90.00 271 ASN A C 1
ATOM 2122 O O . ASN A 1 271 ? -12.110 4.692 24.457 1.00 90.00 271 ASN A O 1
ATOM 2126 N N . ARG A 1 272 ? -13.547 4.807 26.179 1.00 88.56 272 ARG A N 1
ATOM 2127 C CA . ARG A 1 272 ? -12.500 4.855 27.211 1.00 88.56 272 ARG A CA 1
ATOM 2128 C C . ARG A 1 272 ? -11.732 3.543 27.293 1.00 88.56 272 ARG A C 1
ATOM 2130 O O . ARG A 1 272 ? -10.535 3.582 27.528 1.00 88.56 272 ARG A O 1
ATOM 2137 N N . GLU A 1 273 ? -12.403 2.418 27.074 1.00 90.75 273 GLU A N 1
ATOM 2138 C CA . GLU A 1 273 ? -11.770 1.101 27.027 1.00 90.75 273 GLU A CA 1
ATOM 2139 C C . GLU A 1 273 ? -10.929 0.937 25.757 1.00 90.75 273 GLU A C 1
ATOM 2141 O O . GLU A 1 273 ? -9.794 0.485 25.831 1.00 90.75 273 GLU A O 1
ATOM 2146 N N . VAL A 1 274 ? -11.430 1.411 24.610 1.00 91.94 274 VAL A N 1
ATOM 2147 C CA . VAL A 1 274 ? -10.701 1.349 23.329 1.00 91.94 274 VAL A CA 1
ATOM 2148 C C . VAL A 1 274 ? -9.413 2.170 23.358 1.00 91.94 274 VAL A C 1
ATOM 2150 O O . VAL A 1 274 ? -8.357 1.727 22.908 1.00 91.94 274 VAL A O 1
ATOM 2153 N N . VAL A 1 275 ? -9.508 3.394 23.876 1.00 89.00 275 VAL A N 1
ATOM 2154 C CA . VAL A 1 275 ? -8.367 4.301 24.037 1.00 89.00 275 VAL A CA 1
ATOM 2155 C C . VAL A 1 275 ? -7.457 3.851 25.188 1.00 89.00 275 VAL A C 1
ATOM 2157 O O . VAL A 1 275 ? -6.264 4.144 25.165 1.00 89.00 275 VAL A O 1
ATOM 2160 N N . GLY A 1 276 ? -8.036 3.155 26.166 1.00 89.19 276 GLY A N 1
ATOM 2161 C CA . GLY A 1 276 ? -7.390 2.570 27.328 1.00 89.19 276 GLY A CA 1
ATOM 2162 C C . GLY A 1 276 ? -6.833 3.571 28.353 1.00 89.19 276 GLY A C 1
ATOM 2163 O O . GLY A 1 276 ? -6.939 4.796 28.187 1.00 89.19 276 GLY A O 1
ATOM 2164 N N . PRO A 1 277 ? -6.313 3.065 29.486 1.00 89.75 277 PRO A N 1
ATOM 2165 C CA . PRO A 1 277 ? -5.826 3.886 30.588 1.00 89.75 277 PRO A CA 1
ATOM 2166 C C . PRO A 1 277 ? -4.436 4.473 30.309 1.00 89.75 277 PRO A C 1
ATOM 2168 O O . PRO A 1 277 ? -3.722 4.070 29.391 1.00 89.75 277 PRO A O 1
ATOM 2171 N N . MET A 1 278 ? -4.042 5.446 31.132 1.00 90.06 278 MET A N 1
ATOM 2172 C CA . MET A 1 278 ? -2.627 5.798 31.265 1.00 90.06 278 MET A CA 1
ATOM 2173 C C . MET A 1 278 ? -1.955 4.759 32.164 1.00 90.06 278 MET A C 1
ATOM 2175 O O . MET A 1 278 ? -2.460 4.499 33.257 1.00 90.06 278 MET A O 1
ATOM 2179 N N . ALA A 1 279 ? -0.829 4.204 31.734 1.00 87.25 279 ALA A N 1
ATOM 2180 C CA . ALA A 1 279 ? -0.040 3.258 32.511 1.00 87.25 279 ALA A CA 1
ATOM 2181 C C . ALA A 1 279 ? 1.444 3.630 32.464 1.00 87.25 279 ALA A C 1
ATOM 2183 O O . ALA A 1 279 ? 1.911 4.252 31.509 1.00 87.25 279 ALA A O 1
ATOM 2184 N N . ASN A 1 280 ? 2.180 3.250 33.509 1.00 87.38 280 ASN A N 1
ATOM 2185 C CA . ASN A 1 280 ? 3.632 3.341 33.503 1.00 87.38 280 ASN A CA 1
ATOM 2186 C C . ASN A 1 280 ? 4.188 2.121 32.763 1.00 87.38 280 ASN A C 1
ATOM 2188 O O . ASN A 1 280 ? 4.109 1.002 33.267 1.00 87.38 280 ASN A O 1
ATOM 2192 N N . VAL A 1 281 ? 4.729 2.350 31.574 1.00 81.62 281 VAL A N 1
ATOM 2193 C CA . VAL A 1 281 ? 5.381 1.340 30.745 1.00 81.62 281 VAL A CA 1
ATOM 2194 C C . VAL A 1 281 ? 6.854 1.718 30.693 1.00 81.62 281 VAL A C 1
ATOM 2196 O O . VAL A 1 281 ? 7.192 2.796 30.217 1.00 81.62 281 VAL A O 1
ATOM 2199 N N . GLY A 1 282 ? 7.741 0.880 31.234 1.00 78.44 282 GLY A N 1
ATOM 2200 C CA . GLY A 1 282 ? 9.192 1.117 31.188 1.00 78.44 282 GLY A CA 1
ATOM 2201 C C . GLY A 1 282 ? 9.666 2.442 31.809 1.00 78.44 282 GLY A C 1
ATOM 2202 O O . GLY A 1 282 ? 10.65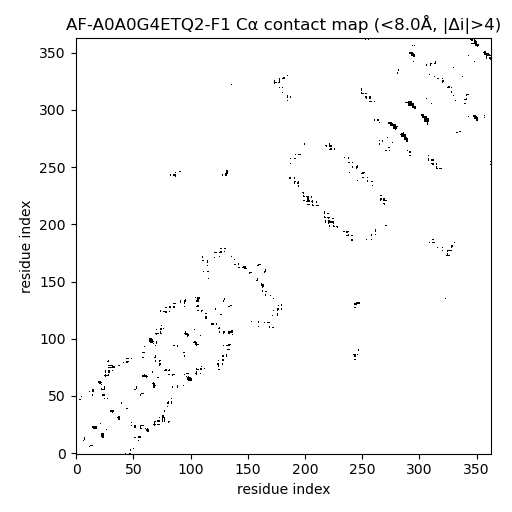3 3.006 31.352 1.00 78.44 282 GLY A O 1
ATOM 2203 N N . GLY A 1 283 ? 8.964 2.969 32.818 1.00 83.25 283 GLY A N 1
ATOM 2204 C CA . GLY A 1 283 ? 9.304 4.233 33.485 1.00 83.25 283 GLY A CA 1
ATOM 2205 C C . GLY A 1 283 ? 8.635 5.474 32.885 1.00 83.25 283 GLY A C 1
ATOM 2206 O O . GLY A 1 283 ? 8.776 6.559 33.449 1.00 83.25 283 GLY A O 1
ATOM 2207 N N . GLN A 1 284 ? 7.888 5.336 31.786 1.00 84.81 284 GLN A N 1
ATOM 2208 C CA . GLN A 1 284 ? 7.167 6.434 31.143 1.00 84.81 284 GLN A CA 1
ATOM 2209 C C . GLN A 1 284 ? 5.654 6.246 31.248 1.00 84.81 284 GLN A C 1
ATOM 2211 O O . GLN A 1 284 ? 5.127 5.149 31.090 1.00 84.81 284 GLN A O 1
ATOM 2216 N N . MET A 1 285 ? 4.940 7.342 31.506 1.00 87.25 285 MET A N 1
ATOM 2217 C CA . MET A 1 285 ? 3.479 7.345 31.519 1.00 87.25 285 MET A CA 1
ATOM 2218 C C . MET A 1 285 ? 2.952 7.466 30.092 1.00 87.25 285 MET A C 1
ATOM 2220 O O . MET A 1 285 ? 2.971 8.551 29.511 1.00 87.25 285 MET A O 1
ATOM 2224 N N . VAL A 1 286 ? 2.436 6.365 29.555 1.00 86.56 286 VAL A N 1
ATOM 2225 C CA . VAL A 1 286 ? 1.894 6.285 28.194 1.00 86.56 286 VAL A CA 1
ATOM 2226 C C . VAL A 1 286 ? 0.445 5.819 28.212 1.00 86.56 286 VAL A C 1
ATOM 2228 O O . VAL A 1 286 ? -0.043 5.235 29.182 1.00 86.56 286 VAL A O 1
ATOM 2231 N N . ARG A 1 287 ? -0.274 6.113 27.131 1.00 87.56 287 ARG A N 1
ATOM 2232 C CA . ARG A 1 287 ? -1.622 5.595 26.915 1.00 87.56 287 ARG A CA 1
ATOM 2233 C C . ARG A 1 287 ? -1.507 4.182 26.359 1.00 87.56 287 ARG A C 1
ATOM 2235 O O . ARG A 1 287 ? -0.874 4.023 25.323 1.00 87.56 287 ARG A O 1
ATOM 2242 N N . VAL A 1 288 ? -2.141 3.204 27.002 1.00 87.44 288 VAL A N 1
ATOM 2243 C CA . VAL A 1 288 ? -2.147 1.805 26.544 1.00 87.44 288 VAL A CA 1
ATOM 2244 C C . VAL A 1 288 ? -3.507 1.510 25.917 1.00 87.44 288 VAL A C 1
ATOM 2246 O O . VAL A 1 288 ? -4.467 1.354 26.668 1.00 87.44 288 VAL A O 1
ATOM 2249 N N . PRO A 1 289 ? -3.631 1.483 24.575 1.00 90.25 289 PRO A N 1
ATOM 2250 C CA . PRO A 1 289 ? -4.892 1.191 23.901 1.00 90.25 289 PRO A CA 1
ATOM 2251 C C . PRO A 1 289 ? -5.353 -0.246 24.144 1.00 90.25 289 PRO A C 1
ATOM 2253 O O . PRO A 1 289 ? -4.633 -1.061 24.717 1.00 90.25 289 PRO A O 1
ATOM 2256 N N . LEU A 1 290 ? -6.548 -0.568 23.649 1.00 93.50 290 LEU A N 1
ATOM 2257 C CA . LEU A 1 290 ? -7.111 -1.914 23.718 1.00 93.50 290 LEU A CA 1
ATOM 2258 C C . LEU A 1 290 ? -6.116 -2.993 23.254 1.00 93.50 290 LEU A C 1
ATOM 2260 O O . LEU A 1 290 ? -5.749 -3.064 22.078 1.00 93.50 290 LEU A O 1
ATOM 2264 N N . GLN A 1 291 ? -5.740 -3.874 24.179 1.00 93.56 291 GLN A N 1
ATOM 2265 C CA . GLN A 1 291 ? -4.903 -5.038 23.904 1.00 93.56 291 GLN A CA 1
ATOM 2266 C C . GLN A 1 291 ? -5.790 -6.234 23.547 1.00 93.56 291 GLN A C 1
ATOM 2268 O O . GLN A 1 291 ? -6.075 -7.095 24.375 1.00 93.56 291 GLN A O 1
ATOM 2273 N N . CYS A 1 292 ? -6.301 -6.232 22.317 1.00 94.81 292 CYS A N 1
ATOM 2274 C CA . CYS A 1 292 ? -7.225 -7.258 21.825 1.00 94.81 292 CYS A CA 1
ATOM 2275 C C . CYS A 1 292 ? -6.530 -8.460 21.172 1.00 94.81 292 CYS A C 1
ATOM 2277 O O . CYS A 1 292 ? -7.205 -9.401 20.767 1.00 94.81 292 CYS A O 1
ATOM 2279 N N . PHE A 1 293 ? -5.202 -8.452 21.078 1.00 95.50 293 PHE A N 1
ATOM 2280 C CA . PHE A 1 293 ? -4.434 -9.565 20.535 1.00 95.50 293 PHE A CA 1
ATOM 2281 C C . PHE A 1 293 ? -3.809 -10.376 21.659 1.00 95.50 293 PHE A C 1
ATOM 2283 O O . PHE A 1 293 ? -3.465 -9.840 22.711 1.00 95.50 293 PHE A O 1
ATOM 2290 N N . ALA A 1 294 ? -3.625 -11.664 21.414 1.00 94.19 294 ALA A N 1
ATOM 2291 C CA . ALA A 1 294 ? -2.984 -12.594 22.320 1.00 94.19 294 ALA A CA 1
ATOM 2292 C C . ALA A 1 294 ? -1.980 -13.452 21.551 1.00 94.19 294 ALA A C 1
ATOM 2294 O O . ALA A 1 294 ? -2.285 -13.964 20.474 1.00 94.19 294 ALA A O 1
ATOM 2295 N N . VAL A 1 295 ? -0.800 -13.650 22.128 1.00 92.00 295 VAL A N 1
ATOM 2296 C CA . VAL A 1 295 ? 0.159 -14.657 21.670 1.00 92.00 295 VAL A CA 1
ATOM 2297 C C . VAL A 1 295 ? 0.087 -15.837 22.621 1.00 92.00 295 VAL A C 1
ATOM 2299 O O . VAL A 1 295 ? 0.205 -15.671 23.842 1.00 92.00 295 VAL A O 1
ATOM 2302 N N . ARG A 1 296 ? -0.116 -17.033 22.066 1.00 84.81 296 ARG A N 1
ATOM 2303 C CA . ARG A 1 296 ? -0.088 -18.272 22.846 1.00 84.81 296 ARG A CA 1
ATOM 2304 C C . ARG A 1 296 ? 1.299 -18.434 23.488 1.00 84.81 296 ARG A C 1
ATOM 2306 O O . ARG A 1 296 ? 2.307 -18.436 22.789 1.00 84.81 296 ARG A O 1
ATOM 2313 N N . GLY A 1 297 ? 1.344 -18.536 24.817 1.00 70.00 297 GLY A N 1
ATOM 2314 C CA . GLY A 1 297 ? 2.576 -18.842 25.549 1.00 70.00 297 GLY A CA 1
ATOM 2315 C C . GLY A 1 297 ? 3.011 -20.300 25.364 1.00 70.00 297 GLY A C 1
ATOM 2316 O O . GLY A 1 297 ? 2.240 -21.125 24.872 1.00 70.00 297 GLY A O 1
ATOM 2317 N N . GLN A 1 298 ? 4.234 -20.632 25.795 1.00 62.84 298 GLN A N 1
ATOM 2318 C CA . GLN A 1 298 ? 4.640 -22.034 25.976 1.00 62.84 298 GLN A CA 1
ATOM 2319 C C . GLN A 1 298 ? 3.710 -22.731 26.991 1.00 62.84 298 GLN A C 1
ATOM 2321 O O . GLN A 1 298 ? 3.089 -22.058 27.819 1.00 62.84 298 GLN A O 1
ATOM 2326 N N . GLU A 1 299 ? 3.571 -24.060 26.892 1.00 56.09 299 GLU A N 1
ATOM 2327 C CA . GLU A 1 299 ? 2.566 -24.856 27.621 1.00 56.09 299 GLU A CA 1
ATOM 2328 C C . GLU A 1 299 ? 2.400 -24.434 29.096 1.00 56.09 299 GLU A C 1
ATOM 2330 O O . GLU A 1 299 ? 3.329 -24.514 29.896 1.00 56.09 299 GLU A O 1
ATOM 2335 N N . GLY A 1 300 ? 1.192 -23.975 29.455 1.00 60.84 300 GLY A N 1
ATOM 2336 C CA . GLY A 1 300 ? 0.816 -23.579 30.821 1.00 60.84 300 GLY A CA 1
ATOM 2337 C C . GLY A 1 300 ? 0.997 -22.095 31.174 1.00 60.84 300 GLY A C 1
ATOM 2338 O O . GLY A 1 300 ? 0.537 -21.674 32.236 1.00 60.84 300 GLY A O 1
ATOM 2339 N N . GLY A 1 301 ? 1.614 -21.285 30.308 1.00 69.12 301 GLY A N 1
ATOM 2340 C CA . GLY A 1 301 ? 1.755 -19.839 30.513 1.00 69.12 301 GLY A CA 1
ATOM 2341 C C . GLY A 1 301 ? 0.481 -19.044 30.200 1.00 69.12 301 GLY A C 1
ATOM 2342 O O . GLY A 1 301 ? -0.280 -19.395 29.297 1.00 69.12 301 GLY A O 1
ATOM 2343 N N . GLN A 1 302 ? 0.257 -17.934 30.918 1.00 77.56 302 GLN A N 1
ATOM 2344 C CA . GLN A 1 302 ? -0.774 -16.966 30.528 1.00 77.56 302 GLN A CA 1
ATOM 2345 C C . GLN A 1 302 ? -0.448 -16.372 29.145 1.00 77.56 302 GLN A C 1
ATOM 2347 O O . GLN A 1 302 ? 0.722 -16.099 28.862 1.00 77.56 302 GLN A O 1
ATOM 2352 N N . PRO A 1 303 ? -1.455 -16.168 28.275 1.00 84.56 303 PRO A N 1
ATOM 2353 C CA . PRO A 1 303 ? -1.238 -15.569 26.966 1.00 84.56 303 PRO A CA 1
ATOM 2354 C C . PRO A 1 303 ? -0.741 -14.131 27.122 1.00 84.56 303 PRO A C 1
ATOM 2356 O O . PRO A 1 303 ? -1.266 -13.364 27.932 1.00 84.56 303 PRO A O 1
ATOM 2359 N N . ARG A 1 304 ? 0.260 -13.750 26.326 1.00 89.75 304 ARG A N 1
ATOM 2360 C CA . ARG A 1 304 ? 0.763 -12.373 26.312 1.00 89.75 304 ARG A CA 1
ATOM 2361 C C . ARG A 1 304 ? -0.165 -11.513 25.463 1.00 89.75 304 ARG A C 1
ATOM 2363 O O . ARG A 1 304 ? -0.338 -11.803 24.280 1.00 89.75 304 ARG A O 1
ATOM 2370 N N . LEU A 1 305 ? -0.736 -10.471 26.061 1.00 91.75 305 LEU A N 1
ATOM 2371 C CA . LEU A 1 305 ? -1.620 -9.537 25.368 1.00 91.75 305 LEU A CA 1
ATOM 2372 C C . LEU A 1 305 ? -0.820 -8.474 24.612 1.00 91.75 305 LEU A C 1
ATOM 2374 O O . LEU A 1 305 ? 0.192 -7.992 25.117 1.00 91.75 305 LEU A O 1
ATOM 2378 N N . LEU A 1 306 ? -1.290 -8.110 23.421 1.00 93.44 306 LEU A N 1
ATOM 2379 C CA . LEU A 1 306 ? -0.660 -7.126 22.541 1.00 93.44 306 LEU A CA 1
ATOM 2380 C C . LEU A 1 306 ? -1.689 -6.115 22.025 1.00 93.44 306 LEU A C 1
ATOM 2382 O O . LEU A 1 306 ? -2.872 -6.434 21.850 1.00 93.44 306 LEU A O 1
ATOM 2386 N N . GLY A 1 307 ? -1.228 -4.897 21.751 1.00 93.50 307 GLY A N 1
ATOM 2387 C CA . GLY A 1 307 ? -1.964 -3.915 20.967 1.00 93.50 307 GLY A CA 1
ATOM 2388 C C . GLY A 1 307 ? -1.785 -4.106 19.457 1.00 93.50 307 GLY A C 1
ATOM 2389 O O . GLY A 1 307 ? -1.016 -4.933 18.968 1.00 93.50 307 GLY A O 1
ATOM 2390 N N . VAL A 1 308 ? -2.519 -3.301 18.687 1.00 94.75 308 VAL A N 1
ATOM 2391 C CA . VAL A 1 308 ? -2.418 -3.295 17.217 1.00 94.75 308 VAL A CA 1
ATOM 2392 C C . VAL A 1 308 ? -1.056 -2.793 16.727 1.00 94.75 308 VAL A C 1
ATOM 2394 O O . VAL A 1 308 ? -0.609 -3.182 15.653 1.00 94.75 308 VAL A O 1
ATOM 2397 N N . ARG A 1 309 ? -0.373 -1.937 17.498 1.00 94.38 309 ARG A N 1
ATOM 2398 C CA . ARG A 1 309 ? 0.904 -1.331 17.089 1.00 94.38 309 ARG A CA 1
ATOM 2399 C C . ARG A 1 309 ? 2.025 -2.364 17.056 1.00 94.38 309 ARG A C 1
ATOM 2401 O O . ARG A 1 309 ? 2.805 -2.381 16.111 1.00 94.38 309 ARG A O 1
ATOM 2408 N N . GLU A 1 310 ? 2.041 -3.260 18.031 1.00 94.69 310 GLU A N 1
ATOM 2409 C CA . GLU A 1 310 ? 2.961 -4.385 18.155 1.00 94.69 310 GLU A CA 1
ATOM 2410 C C . GLU A 1 310 ? 2.795 -5.358 16.987 1.00 94.69 310 GLU A C 1
ATOM 2412 O O . GLU A 1 310 ? 3.778 -5.776 16.376 1.00 94.69 310 GLU A O 1
ATOM 2417 N N . VAL A 1 311 ? 1.546 -5.650 16.605 1.00 95.19 311 VAL A N 1
ATOM 2418 C CA . VAL A 1 311 ? 1.233 -6.512 15.454 1.00 95.19 311 VAL A CA 1
ATOM 2419 C C . VAL A 1 311 ? 1.669 -5.866 14.133 1.00 95.19 311 VAL A C 1
ATOM 2421 O O . VAL A 1 311 ? 2.277 -6.529 13.292 1.00 95.19 311 VAL A O 1
ATOM 2424 N N . VAL A 1 312 ? 1.421 -4.562 13.959 1.00 95.44 312 VAL A N 1
ATOM 2425 C CA . VAL A 1 312 ? 1.875 -3.803 12.779 1.00 95.44 312 VAL A CA 1
ATOM 2426 C C . VAL A 1 312 ? 3.402 -3.752 12.710 1.00 95.44 312 VAL A C 1
ATOM 2428 O O . VAL A 1 312 ? 3.975 -3.920 11.635 1.00 95.44 312 VAL A O 1
ATOM 2431 N N . HIS A 1 313 ? 4.080 -3.555 13.843 1.00 95.94 313 HIS A N 1
ATOM 2432 C CA . HIS A 1 313 ? 5.542 -3.546 13.890 1.00 95.94 313 HIS A CA 1
ATOM 2433 C C . HIS A 1 313 ? 6.137 -4.909 13.560 1.00 95.94 313 HIS A C 1
ATOM 2435 O O . HIS A 1 313 ? 7.065 -4.987 12.761 1.00 95.94 313 HIS A O 1
ATOM 2441 N N . LYS A 1 314 ? 5.557 -5.997 14.076 1.00 95.31 314 LYS A N 1
ATOM 2442 C CA . LYS A 1 314 ? 5.965 -7.354 13.701 1.00 95.31 314 LYS A CA 1
ATOM 2443 C C . LYS A 1 314 ? 5.850 -7.595 12.192 1.00 95.31 314 LYS A C 1
ATOM 2445 O O . LYS A 1 314 ? 6.776 -8.142 11.601 1.00 95.31 314 LYS A O 1
ATOM 2450 N N . ALA A 1 315 ? 4.768 -7.148 11.551 1.00 95.56 315 ALA A N 1
ATOM 2451 C CA . ALA A 1 315 ? 4.620 -7.270 10.097 1.00 95.56 315 ALA A CA 1
ATOM 2452 C C . ALA A 1 315 ? 5.736 -6.535 9.335 1.00 95.56 315 ALA A C 1
ATOM 2454 O O . ALA A 1 315 ? 6.288 -7.086 8.387 1.00 95.56 315 ALA A O 1
ATOM 2455 N N . ARG A 1 316 ? 6.117 -5.336 9.794 1.00 95.75 316 ARG A N 1
ATOM 2456 C CA . ARG A 1 316 ? 7.229 -4.557 9.222 1.00 95.75 316 ARG A CA 1
ATOM 2457 C C . ARG A 1 316 ? 8.582 -5.234 9.425 1.00 95.75 316 ARG A C 1
ATOM 2459 O O . ARG A 1 316 ? 9.397 -5.220 8.514 1.00 95.75 316 ARG A O 1
ATOM 2466 N N . LEU A 1 317 ? 8.827 -5.813 10.602 1.00 95.44 317 LEU A N 1
ATOM 2467 C CA . LEU A 1 317 ? 10.074 -6.526 10.895 1.00 95.44 317 LEU A CA 1
ATOM 2468 C C . LEU A 1 317 ? 10.239 -7.778 10.027 1.00 95.44 317 LEU A C 1
ATOM 2470 O O . LEU A 1 317 ? 11.351 -8.061 9.594 1.00 95.44 317 LEU A O 1
ATOM 2474 N N . ASP A 1 318 ? 9.156 -8.502 9.750 1.00 94.62 318 ASP A N 1
ATOM 2475 C CA . ASP A 1 318 ? 9.205 -9.667 8.860 1.00 94.62 318 ASP A CA 1
ATOM 2476 C C . ASP A 1 318 ? 9.482 -9.280 7.413 1.00 94.62 318 ASP A C 1
ATOM 2478 O O . ASP A 1 318 ? 10.290 -9.931 6.754 1.00 94.62 318 ASP A O 1
ATOM 2482 N N . GLU A 1 319 ? 8.856 -8.202 6.941 1.00 94.56 319 GLU A N 1
ATOM 2483 C CA . GLU A 1 319 ? 9.129 -7.649 5.615 1.00 94.56 319 GLU A CA 1
ATOM 2484 C C . GLU A 1 319 ? 10.589 -7.194 5.503 1.00 94.56 319 GLU A C 1
ATOM 2486 O O . GLU A 1 319 ? 11.297 -7.529 4.554 1.00 94.56 319 GLU A O 1
ATOM 2491 N N . ALA A 1 320 ? 11.077 -6.492 6.528 1.00 94.38 320 ALA A N 1
ATOM 2492 C CA . ALA A 1 320 ? 12.458 -6.045 6.596 1.00 94.38 320 ALA A CA 1
ATOM 2493 C C . ALA A 1 320 ? 13.434 -7.226 6.562 1.00 94.38 320 ALA A C 1
ATOM 2495 O O . ALA A 1 320 ? 14.378 -7.227 5.776 1.00 94.38 320 ALA A O 1
ATOM 2496 N N . ALA A 1 321 ? 13.175 -8.265 7.360 1.00 93.44 321 ALA A N 1
ATOM 2497 C CA . ALA A 1 321 ? 13.994 -9.471 7.395 1.00 93.44 321 ALA A CA 1
ATOM 2498 C C . ALA A 1 321 ? 13.984 -10.217 6.052 1.00 93.44 321 ALA A C 1
ATOM 2500 O O . ALA A 1 321 ? 15.036 -10.673 5.606 1.00 93.44 321 ALA A O 1
ATOM 2501 N N . ARG A 1 322 ? 12.826 -10.299 5.380 1.00 91.62 322 ARG A N 1
ATOM 2502 C CA . ARG A 1 322 ? 12.680 -10.931 4.059 1.00 91.62 322 ARG A CA 1
ATOM 2503 C C . ARG A 1 322 ? 13.579 -10.285 3.006 1.00 91.62 322 ARG A C 1
ATOM 2505 O O . ARG A 1 322 ? 14.139 -10.997 2.177 1.00 91.62 322 ARG A O 1
ATOM 2512 N N . HIS A 1 323 ? 13.728 -8.964 3.053 1.00 90.69 323 HIS A N 1
ATOM 2513 C CA . HIS A 1 323 ? 14.491 -8.200 2.062 1.00 90.69 323 HIS A CA 1
ATOM 2514 C C . HIS A 1 323 ? 15.870 -7.728 2.554 1.00 90.69 323 HIS A C 1
ATOM 2516 O O . HIS A 1 323 ? 16.573 -7.034 1.824 1.00 90.69 323 HIS A O 1
ATOM 2522 N N . GLY A 1 324 ? 16.283 -8.103 3.770 1.00 91.44 324 GLY A N 1
ATOM 2523 C CA . GLY A 1 324 ? 17.561 -7.682 4.355 1.00 91.44 324 GLY A CA 1
ATOM 2524 C C . GLY A 1 324 ? 17.640 -6.180 4.656 1.00 91.44 324 GLY A C 1
ATOM 2525 O O . GLY A 1 324 ? 18.713 -5.587 4.568 1.00 91.44 324 GLY A O 1
ATOM 2526 N N . VAL A 1 325 ? 16.506 -5.550 4.967 1.00 94.00 325 VAL A N 1
ATOM 2527 C CA . VAL A 1 325 ? 16.422 -4.137 5.345 1.00 94.00 325 VAL A CA 1
ATOM 2528 C C . VAL A 1 325 ? 16.691 -3.993 6.841 1.00 94.00 325 VAL A C 1
ATOM 2530 O O . VAL A 1 325 ? 16.044 -4.626 7.673 1.00 94.00 325 VAL A O 1
ATOM 2533 N N . GLU A 1 326 ? 17.611 -3.103 7.196 1.00 93.94 326 GLU A N 1
ATOM 2534 C CA . GLU A 1 326 ? 17.941 -2.780 8.584 1.00 93.94 326 GLU A CA 1
ATOM 2535 C C . GLU A 1 326 ? 17.430 -1.388 8.983 1.00 93.94 326 GLU A C 1
ATOM 2537 O O . GLU A 1 326 ? 17.070 -0.563 8.144 1.00 93.94 326 GLU A O 1
ATOM 2542 N N . GLY A 1 327 ? 17.411 -1.095 10.288 1.00 93.06 327 GLY A N 1
ATOM 2543 C CA . GLY A 1 327 ? 17.055 0.237 10.796 1.00 93.06 327 GLY A CA 1
ATOM 2544 C C . GLY A 1 327 ? 15.556 0.558 10.771 1.00 93.06 327 GLY A C 1
ATOM 2545 O O . GLY A 1 327 ? 15.174 1.730 10.746 1.00 93.06 327 GLY A O 1
ATOM 2546 N N . VAL A 1 328 ? 14.694 -0.463 10.784 1.00 93.69 328 VAL A N 1
ATOM 2547 C CA . VAL A 1 328 ? 13.249 -0.280 10.972 1.00 93.69 328 VAL A CA 1
ATOM 2548 C C . VAL A 1 328 ? 12.969 0.095 12.426 1.00 93.69 328 VAL A C 1
ATOM 2550 O O . VAL A 1 328 ? 13.200 -0.696 13.343 1.00 93.69 328 VAL A O 1
ATOM 2553 N N . VAL A 1 329 ? 12.464 1.310 12.643 1.00 92.38 329 VAL A N 1
ATOM 2554 C CA . VAL A 1 329 ? 12.194 1.843 13.985 1.00 92.38 329 VAL A CA 1
ATOM 2555 C C . VAL A 1 329 ? 10.799 1.455 14.466 1.00 92.38 329 VAL A C 1
ATOM 2557 O O . VAL A 1 329 ? 9.845 1.391 13.682 1.00 92.38 329 VAL A O 1
ATOM 2560 N N . LYS A 1 330 ? 10.677 1.209 15.772 1.00 88.38 330 LYS A N 1
ATOM 2561 C CA . LYS A 1 330 ? 9.420 0.821 16.423 1.00 88.38 330 LYS A CA 1
ATOM 2562 C C . LYS A 1 330 ? 8.371 1.930 16.323 1.00 88.38 330 LYS A C 1
ATOM 2564 O O . LYS A 1 330 ? 7.283 1.690 15.800 1.00 88.38 330 LYS A O 1
ATOM 2569 N N . GLY A 1 331 ? 8.731 3.155 16.707 1.00 83.06 331 GLY A N 1
ATOM 2570 C CA . GLY A 1 331 ? 7.887 4.347 16.576 1.00 83.06 331 GLY A CA 1
ATOM 2571 C C . GLY A 1 331 ? 6.801 4.460 17.651 1.00 83.06 331 GLY A C 1
ATOM 2572 O O . GLY A 1 331 ? 5.870 5.257 17.514 1.00 83.06 331 GLY A O 1
ATOM 2573 N N . PHE A 1 332 ? 6.877 3.633 18.692 1.00 79.88 332 PHE A N 1
ATOM 2574 C CA . PHE A 1 332 ? 6.054 3.682 19.896 1.00 79.88 332 PHE A CA 1
ATOM 2575 C C . PHE A 1 332 ? 6.777 2.923 21.004 1.00 79.88 332 PHE A C 1
ATOM 2577 O O . PHE A 1 332 ? 7.433 1.918 20.736 1.00 79.88 332 PHE A O 1
ATOM 2584 N N . ASP A 1 333 ? 6.642 3.405 22.240 1.00 77.81 333 ASP A N 1
ATOM 2585 C CA . ASP A 1 333 ? 7.367 2.868 23.394 1.00 77.81 333 ASP A CA 1
ATOM 2586 C C . ASP A 1 333 ? 8.853 2.645 23.069 1.00 77.81 333 ASP A C 1
ATOM 2588 O O . ASP A 1 333 ? 9.403 1.582 23.337 1.00 77.81 333 ASP A O 1
ATOM 2592 N N . ASP A 1 334 ? 9.485 3.639 22.431 1.00 78.31 334 ASP A N 1
ATOM 2593 C CA . ASP A 1 334 ? 10.842 3.533 21.867 1.00 78.31 334 ASP A CA 1
ATOM 2594 C C . ASP A 1 334 ? 11.923 3.323 22.942 1.00 78.31 334 ASP A C 1
ATOM 2596 O O . ASP A 1 334 ? 13.051 2.936 22.644 1.00 78.31 334 ASP A O 1
ATOM 2600 N N . HIS A 1 335 ? 11.587 3.567 24.212 1.00 74.62 335 HIS A N 1
ATOM 2601 C CA . HIS A 1 335 ? 12.409 3.210 25.369 1.00 74.62 335 HIS A CA 1
ATOM 2602 C C . HIS A 1 335 ? 12.417 1.702 25.663 1.00 74.62 335 HIS A C 1
ATOM 2604 O O . HIS A 1 335 ? 13.223 1.247 26.473 1.00 74.62 335 HIS A O 1
ATOM 2610 N N . LEU A 1 336 ? 11.534 0.930 25.027 1.00 75.44 336 LEU A N 1
ATOM 2611 C CA . LEU A 1 336 ? 11.499 -0.526 25.057 1.00 75.44 336 LEU A CA 1
ATOM 2612 C C . LEU A 1 336 ? 12.034 -1.104 23.742 1.00 75.44 336 LEU A C 1
ATOM 2614 O O . LEU A 1 336 ? 11.802 -0.569 22.660 1.00 75.44 336 LEU A O 1
ATOM 2618 N N . GLY A 1 337 ? 12.712 -2.249 23.835 1.00 80.50 337 GLY A N 1
ATOM 2619 C CA . GLY A 1 337 ? 13.147 -3.009 22.663 1.00 80.50 337 GLY A CA 1
ATOM 2620 C C . GLY A 1 337 ? 11.987 -3.643 21.880 1.00 80.50 337 GLY A C 1
ATOM 2621 O O . GLY A 1 337 ? 10.810 -3.401 22.142 1.00 80.50 337 GLY A O 1
ATOM 2622 N N . ASN A 1 338 ? 12.330 -4.511 20.925 1.00 85.44 338 ASN A N 1
ATOM 2623 C CA . ASN A 1 338 ? 11.365 -5.200 20.054 1.00 85.44 338 ASN A CA 1
ATOM 2624 C C . ASN A 1 338 ? 10.797 -6.506 20.649 1.00 85.44 338 ASN A C 1
ATOM 2626 O O . ASN A 1 338 ? 10.078 -7.222 19.955 1.00 85.44 338 ASN A O 1
ATOM 2630 N N . GLU A 1 339 ? 11.147 -6.865 21.887 1.00 83.12 339 GLU A N 1
ATOM 2631 C CA . GLU A 1 339 ? 10.804 -8.164 22.498 1.00 83.12 339 GLU A CA 1
ATOM 2632 C C . GLU A 1 339 ? 9.288 -8.413 22.565 1.00 83.12 339 GLU A C 1
ATOM 2634 O O . GLU A 1 339 ? 8.807 -9.529 22.355 1.00 83.12 339 GLU A O 1
ATOM 2639 N N . ASP A 1 340 ? 8.512 -7.359 22.806 1.00 82.44 340 ASP A N 1
ATOM 2640 C CA . ASP A 1 340 ? 7.047 -7.375 22.811 1.00 82.44 340 ASP A CA 1
ATOM 2641 C C . ASP A 1 340 ? 6.440 -7.709 21.439 1.00 82.44 340 ASP A C 1
ATOM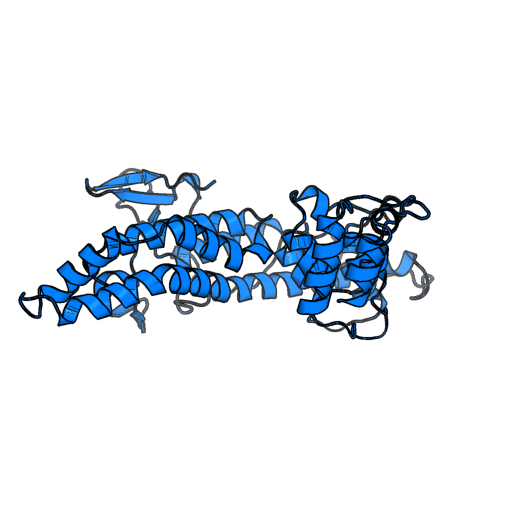 2643 O O . ASP A 1 340 ? 5.383 -8.332 21.361 1.00 82.44 340 ASP A O 1
ATOM 2647 N N . CYS A 1 341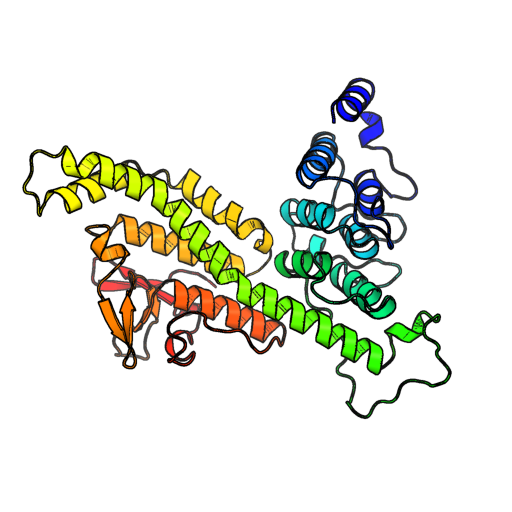 ? 7.147 -7.384 20.359 1.00 88.56 341 CYS A N 1
ATOM 2648 C CA . CYS A 1 341 ? 6.708 -7.602 18.984 1.00 88.56 341 CYS A CA 1
ATOM 2649 C C . CYS A 1 341 ? 7.180 -8.947 18.405 1.00 88.56 341 CYS A C 1
ATOM 2651 O O . CYS A 1 341 ? 6.814 -9.291 17.286 1.00 88.56 341 CYS A O 1
ATOM 2653 N N . GLN A 1 342 ? 7.989 -9.731 19.125 1.00 88.25 342 GLN A N 1
ATOM 2654 C CA . GLN A 1 342 ? 8.484 -11.021 18.635 1.00 88.25 342 GLN A CA 1
ATOM 2655 C C . GLN A 1 342 ? 7.484 -12.145 18.910 1.00 88.25 342 GLN A C 1
ATOM 2657 O O . GLN A 1 342 ? 7.220 -12.483 20.064 1.00 88.25 342 GLN A O 1
ATOM 2662 N N . PHE A 1 343 ? 6.926 -12.730 17.851 1.00 91.12 343 PHE A N 1
ATOM 2663 C CA . PHE A 1 343 ? 6.072 -13.918 17.905 1.00 91.12 343 PHE A CA 1
ATOM 2664 C C . PHE A 1 343 ? 5.980 -14.592 16.528 1.00 91.12 343 PHE A C 1
ATOM 2666 O O . PHE A 1 343 ? 6.372 -14.016 15.515 1.00 91.12 343 PHE A O 1
ATOM 2673 N N . GLU A 1 344 ? 5.447 -15.811 16.488 1.00 90.69 344 GLU A N 1
ATOM 2674 C CA . GLU A 1 344 ? 5.090 -16.495 15.243 1.00 90.69 344 GLU A CA 1
ATOM 2675 C C . GLU A 1 344 ? 3.616 -16.244 14.915 1.00 90.69 344 GLU A C 1
ATOM 2677 O O . GLU A 1 344 ? 2.761 -16.315 15.800 1.00 90.69 344 GLU A O 1
ATOM 2682 N N . TRP A 1 345 ? 3.301 -15.984 13.646 1.00 92.19 345 TRP A N 1
ATOM 2683 C CA . TRP A 1 345 ? 1.942 -15.634 13.212 1.00 92.19 345 TRP A CA 1
ATOM 2684 C C . TRP A 1 345 ? 0.901 -16.721 13.506 1.00 92.19 345 TRP A C 1
ATOM 2686 O O . TRP A 1 345 ? -0.204 -16.406 13.938 1.00 92.19 345 TRP A O 1
ATOM 2696 N N . GLN A 1 346 ? 1.289 -17.996 13.422 1.00 90.19 346 GLN A N 1
ATOM 2697 C CA . GLN A 1 346 ? 0.445 -19.138 13.800 1.00 90.19 346 GLN A CA 1
ATOM 2698 C C . GLN A 1 346 ? -0.004 -19.124 15.274 1.00 90.19 346 GLN A C 1
ATOM 2700 O O . GLN A 1 346 ? -1.022 -19.721 15.628 1.00 90.19 346 GLN A O 1
ATOM 2705 N N . HIS A 1 347 ? 0.738 -18.431 16.143 1.00 91.12 347 HIS A N 1
ATOM 2706 C CA . HIS A 1 347 ? 0.431 -18.288 17.565 1.00 91.12 347 HIS A CA 1
ATOM 2707 C C . HIS A 1 347 ? -0.313 -16.992 17.898 1.00 91.12 347 HIS A C 1
ATOM 2709 O O . HIS A 1 347 ? -0.663 -16.790 19.065 1.00 91.12 347 HIS A O 1
ATOM 2715 N N . LEU A 1 348 ? -0.561 -16.129 16.909 1.00 94.31 348 LEU A N 1
ATOM 2716 C CA . LEU A 1 348 ? -1.337 -14.910 17.081 1.00 94.31 348 LEU A CA 1
ATOM 2717 C C . LEU A 1 348 ? -2.839 -15.229 17.056 1.00 94.31 348 LEU A C 1
ATOM 2719 O O . LEU A 1 348 ? -3.358 -15.927 16.181 1.00 94.31 348 LEU A O 1
ATOM 2723 N N . GLY A 1 349 ? -3.550 -14.689 18.032 1.00 94.31 349 GLY A N 1
ATOM 2724 C CA . GLY A 1 349 ? -4.979 -14.881 18.199 1.00 94.31 349 GLY A CA 1
ATOM 2725 C C . GLY A 1 349 ? -5.592 -13.817 19.092 1.00 94.31 349 GLY A C 1
ATOM 2726 O O . GLY A 1 349 ? -5.048 -12.723 19.247 1.00 94.31 349 GLY A O 1
ATOM 2727 N N . TYR A 1 350 ? -6.719 -14.155 19.697 1.00 93.88 350 TYR A N 1
ATOM 2728 C CA . TYR A 1 350 ? -7.401 -13.343 20.698 1.00 93.88 350 TYR A CA 1
ATOM 2729 C C . TYR A 1 350 ? -8.054 -14.237 21.751 1.00 93.88 350 TYR A C 1
ATOM 2731 O O . TYR A 1 350 ? -8.181 -15.450 21.579 1.00 93.88 350 TYR A O 1
ATOM 2739 N N . ILE A 1 351 ? -8.454 -13.630 22.865 1.00 91.44 351 ILE A N 1
ATOM 2740 C CA . ILE A 1 351 ? -9.215 -14.306 23.915 1.00 91.44 351 ILE A CA 1
ATOM 2741 C C . ILE A 1 351 ? -10.694 -13.990 23.707 1.00 91.44 351 ILE A C 1
ATOM 2743 O O . ILE A 1 351 ? -11.090 -12.825 23.726 1.00 91.44 351 ILE A O 1
ATOM 2747 N N . ASN A 1 352 ? -11.507 -15.019 23.474 1.00 89.44 352 ASN A N 1
ATOM 2748 C CA . ASN A 1 352 ? -12.943 -14.864 23.274 1.00 89.44 352 ASN A CA 1
ATOM 2749 C C . ASN A 1 352 ? -13.672 -14.543 24.596 1.00 89.44 352 ASN A C 1
ATOM 2751 O O . ASN A 1 352 ? -13.090 -14.533 25.684 1.00 89.44 352 ASN A O 1
ATOM 2755 N N . LYS A 1 353 ? -14.988 -14.320 24.523 1.00 84.88 353 LYS A N 1
ATOM 2756 C CA . LYS A 1 353 ? -15.822 -13.984 25.695 1.00 84.88 353 LYS A CA 1
ATOM 2757 C C . LYS A 1 353 ? -15.872 -15.085 26.757 1.00 84.88 353 LYS A C 1
ATOM 2759 O O . LYS A 1 353 ? -16.224 -14.810 27.899 1.00 84.88 353 LYS A O 1
ATOM 2764 N N . GLN A 1 354 ? -15.537 -16.317 26.386 1.00 87.12 354 GLN A N 1
ATOM 2765 C CA . GLN A 1 354 ? -15.456 -17.480 27.263 1.00 87.12 354 GLN A CA 1
ATOM 2766 C C . GLN A 1 354 ? -14.061 -17.641 27.894 1.00 87.12 354 GLN A C 1
ATOM 2768 O O . GLN A 1 354 ? -13.840 -18.599 28.631 1.00 87.12 354 GLN A O 1
ATOM 2773 N N . GLY A 1 355 ? -13.120 -16.727 27.624 1.00 85.56 355 GLY A N 1
ATOM 2774 C CA . GLY A 1 355 ? -11.748 -16.800 28.127 1.00 85.56 355 GLY A CA 1
ATOM 2775 C C . GLY A 1 355 ? -10.865 -17.799 27.375 1.00 85.56 355 GLY A C 1
ATOM 2776 O O . GLY A 1 355 ? -9.795 -18.156 27.862 1.00 85.56 355 GLY A O 1
ATOM 2777 N N . GLN A 1 356 ? -11.303 -18.276 26.209 1.00 88.62 356 GLN A N 1
ATOM 2778 C CA . GLN A 1 356 ? -10.586 -19.260 25.401 1.00 88.62 356 GLN A CA 1
ATOM 2779 C C . GLN A 1 356 ? -9.809 -18.572 24.281 1.00 88.62 356 GLN A C 1
ATOM 2781 O O . GLN A 1 356 ? -10.257 -17.581 23.709 1.00 88.62 356 GLN A O 1
ATOM 2786 N N . PHE A 1 357 ? -8.638 -19.117 23.961 1.00 90.38 357 PHE A N 1
ATOM 2787 C CA . PHE A 1 357 ? -7.825 -18.635 22.853 1.00 90.38 357 PHE A CA 1
ATOM 2788 C C . PHE A 1 357 ? -8.407 -19.084 21.510 1.00 90.38 357 PHE A C 1
ATOM 2790 O O . PHE A 1 357 ? -8.582 -20.284 21.283 1.00 90.38 357 PHE A O 1
ATOM 2797 N N . GLU A 1 358 ? -8.598 -18.137 20.598 1.00 91.31 358 GLU A N 1
ATOM 2798 C CA . GLU A 1 358 ? -8.952 -18.373 19.198 1.00 91.31 358 GLU A CA 1
ATOM 2799 C C . GLU A 1 358 ? -7.855 -17.816 18.288 1.00 91.31 358 GLU A C 1
ATOM 2801 O O . GLU A 1 358 ? -7.363 -16.709 18.501 1.00 91.31 358 GLU A O 1
ATOM 2806 N N . SER A 1 359 ? -7.441 -18.595 17.285 1.00 90.56 359 SER A N 1
ATOM 2807 C CA . SER A 1 359 ? -6.439 -18.147 16.312 1.00 90.56 359 SER A CA 1
ATOM 2808 C C . SER A 1 359 ? -7.037 -17.106 15.369 1.00 90.56 359 SER A C 1
ATOM 2810 O O . SER A 1 359 ? -8.183 -17.232 14.941 1.00 90.56 359 SER A O 1
ATOM 2812 N N . LEU A 1 360 ? -6.229 -16.111 15.003 1.00 88.38 360 LEU A N 1
ATOM 2813 C CA . LEU A 1 360 ? -6.595 -15.106 14.006 1.00 88.38 360 LEU A CA 1
ATOM 2814 C C . LEU A 1 360 ? -6.530 -15.633 12.566 1.00 88.38 360 LEU A C 1
ATOM 2816 O O . LEU A 1 360 ? -7.072 -14.995 11.670 1.00 88.38 360 LEU A O 1
ATOM 2820 N N . GLY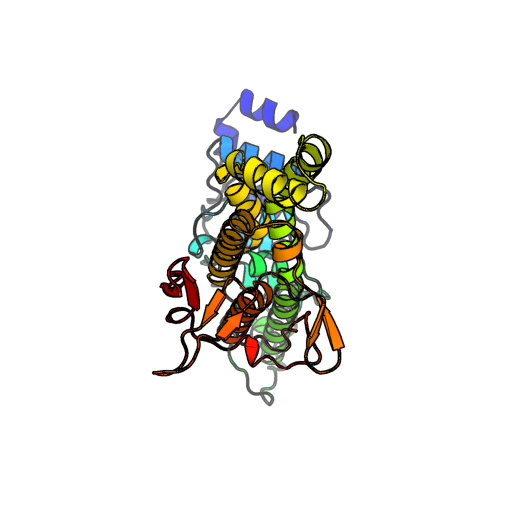 A 1 361 ? -5.869 -16.774 12.331 1.00 83.44 361 GLY A N 1
ATOM 2821 C CA . GLY A 1 361 ? -5.725 -17.356 10.991 1.00 83.44 361 GLY A CA 1
ATOM 2822 C C . GLY A 1 361 ? -4.909 -16.499 10.017 1.00 83.44 361 GLY A C 1
ATOM 2823 O O . GLY A 1 361 ? -5.001 -16.682 8.806 1.00 83.44 361 GLY A O 1
ATOM 2824 N N . ILE A 1 362 ? -4.123 -15.552 10.532 1.00 79.88 362 ILE A N 1
ATOM 2825 C CA . ILE A 1 362 ? -3.219 -14.723 9.740 1.00 79.88 362 ILE A CA 1
ATOM 2826 C C . ILE A 1 362 ? -1.930 -15.526 9.559 1.00 79.88 362 ILE A C 1
ATOM 2828 O O . ILE A 1 362 ? -1.145 -15.594 10.496 1.00 79.88 362 ILE A O 1
ATOM 2832 N N . ASN A 1 363 ? -1.711 -16.138 8.393 1.00 68.88 363 ASN A N 1
ATOM 2833 C CA . ASN A 1 363 ? -0.386 -16.663 8.018 1.00 68.88 363 ASN A CA 1
ATOM 2834 C C . ASN A 1 363 ? 0.439 -15.624 7.283 1.00 68.88 363 ASN A C 1
ATOM 2836 O O . ASN A 1 363 ? -0.173 -14.663 6.776 1.00 68.88 363 ASN A O 1
#

Mean predicted aligned error: 6.47 Å

Radius of gyration: 24.7 Å; Cα contacts (8 Å, |Δi|>4): 526; chains: 1; bounding box: 72×43×67 Å

Organism: Vitrella brassicaformis (strain CCMP3155) (NCBI:txid1169540)

Secondary structure (DSSP, 8-state):
-HHHHHHHHH-GGGGG--BTTB-HHHHHHHTSBTTB---S-HHHHHHHHHHHHTTT--TT---TTS--HHHHHHHTT-HHHHHHHHHH---HHHHS---TTT---HHHHHHHHHHHTTPPSP-HHHHHHHHTTPPPP------TTPPP-TT--TTSGGGGGSHHHHHHHHHHHHHHHHHHHHHTHHHHHHHHHHHHHHHHHHHHHHGGGSSS-TTTHHHHHHHHHHHT--HHHHHHHHHHHSGGGTTSHHHHHHHHHHHHHHHHHHHSSSHHHHH--EEEETTEEEE-----EEEPPSTTPPPEEE-HHHHHHHHHHHHHHHHT-------SSTTS-SGGG---GGGEEEE-TTS-EEE----